Protein AF-I2GYG1-F1 (afdb_monomer)

Radius of gyration: 25.96 Å; Cα contacts (8 Å, |Δi|>4): 166; chains: 1; bounding box: 85×44×70 Å

pLDDT: mean 81.23, std 18.33, range [37.41, 98.19]

InterPro domains:
  IPR024637 CTD kinase subunit gamma Ctk3, C-terminal [PF12350] (197-264)
  IPR042326 CTD kinase subunit gamma [PTHR28291] (1-276)

Structure (mmCIF, N/CA/C/O backbone):
data_AF-I2GYG1-F1
#
_entry.id   AF-I2GYG1-F1
#
loop_
_atom_site.group_PDB
_atom_site.id
_atom_site.type_symbol
_atom_site.label_atom_id
_atom_site.label_alt_id
_atom_site.label_comp_id
_atom_site.label_asym_id
_atom_site.label_entity_id
_atom_site.label_seq_id
_atom_site.pdbx_PDB_ins_code
_atom_site.Cartn_x
_atom_site.Cartn_y
_atom_site.Cartn_z
_atom_site.occupancy
_atom_site.B_iso_or_equiv
_atom_site.auth_seq_id
_atom_site.auth_comp_id
_atom_site.auth_asym_id
_atom_site.auth_atom_id
_atom_site.pdbx_PDB_model_num
ATOM 1 N N . MET A 1 1 ? 13.964 -19.489 -18.480 1.00 74.94 1 MET A N 1
ATOM 2 C CA . MET A 1 1 ? 12.713 -20.063 -17.951 1.00 74.94 1 MET A CA 1
ATOM 3 C C . MET A 1 1 ? 11.690 -20.017 -19.062 1.00 74.94 1 MET A C 1
ATOM 5 O O . MET A 1 1 ? 11.756 -19.090 -19.862 1.00 74.94 1 MET A O 1
ATOM 9 N N . ASP A 1 2 ? 10.823 -21.019 -19.138 1.00 90.25 2 ASP A N 1
ATOM 10 C CA . ASP A 1 2 ? 9.671 -21.009 -20.049 1.00 90.25 2 ASP A CA 1
ATOM 11 C C . ASP A 1 2 ? 8.577 -20.054 -19.517 1.00 90.25 2 ASP A C 1
ATOM 13 O O . ASP A 1 2 ? 8.498 -19.838 -18.304 1.00 90.25 2 ASP A O 1
ATOM 17 N N . SER A 1 3 ? 7.730 -19.488 -20.388 1.00 89.75 3 SER A N 1
ATOM 18 C CA . SER A 1 3 ? 6.673 -18.525 -20.006 1.00 89.75 3 SER A CA 1
ATOM 19 C C . SER A 1 3 ? 5.757 -19.104 -18.919 1.00 89.75 3 SER A C 1
ATOM 21 O O . SER A 1 3 ? 5.461 -18.436 -17.924 1.00 89.75 3 SER A O 1
ATOM 23 N N . LEU A 1 4 ? 5.373 -20.382 -19.031 1.00 92.06 4 LEU A N 1
ATOM 24 C CA . LEU A 1 4 ? 4.518 -21.035 -18.036 1.00 92.06 4 LEU A CA 1
ATOM 25 C C . LEU A 1 4 ? 5.186 -21.118 -16.656 1.00 92.06 4 LEU A C 1
ATOM 27 O O . LEU A 1 4 ? 4.542 -20.868 -15.636 1.00 92.06 4 LEU A O 1
ATOM 31 N N . GLU A 1 5 ? 6.476 -21.448 -16.621 1.00 94.31 5 GLU A N 1
ATOM 32 C CA . GLU A 1 5 ? 7.248 -21.542 -15.382 1.00 94.31 5 GLU A CA 1
ATOM 33 C C . GLU A 1 5 ? 7.337 -20.176 -14.688 1.00 94.31 5 GLU A C 1
ATOM 35 O O . GLU A 1 5 ? 7.060 -20.073 -13.490 1.00 94.31 5 GLU A O 1
ATOM 40 N N . VAL A 1 6 ? 7.634 -19.117 -15.451 1.00 94.81 6 VAL A N 1
ATOM 41 C CA . VAL A 1 6 ? 7.692 -17.737 -14.945 1.00 94.81 6 VAL A CA 1
ATOM 42 C C . VAL A 1 6 ? 6.348 -17.322 -14.349 1.00 94.81 6 VAL A C 1
ATOM 44 O O . VAL A 1 6 ? 6.304 -16.790 -13.239 1.00 94.81 6 VAL A O 1
ATOM 47 N N . ARG A 1 7 ? 5.238 -17.614 -15.037 1.00 94.50 7 ARG A N 1
ATOM 48 C CA . ARG A 1 7 ? 3.886 -17.290 -14.559 1.00 94.50 7 ARG A CA 1
ATOM 49 C C . ARG A 1 7 ? 3.541 -18.007 -13.256 1.00 94.50 7 ARG A C 1
ATOM 51 O O . ARG A 1 7 ? 3.008 -17.381 -12.341 1.00 94.50 7 ARG A O 1
ATOM 58 N N . LEU A 1 8 ? 3.850 -19.300 -13.140 1.00 94.31 8 LEU A N 1
ATOM 59 C CA . LEU A 1 8 ? 3.567 -20.073 -11.925 1.00 94.31 8 LEU A CA 1
ATOM 60 C C . LEU A 1 8 ? 4.383 -19.576 -10.726 1.00 94.31 8 LEU A C 1
ATOM 62 O O . LEU A 1 8 ? 3.829 -19.416 -9.635 1.00 94.31 8 LEU A O 1
ATOM 66 N N . GLN A 1 9 ? 5.668 -19.275 -10.935 1.00 94.56 9 GLN A N 1
ATOM 67 C CA . GLN A 1 9 ? 6.510 -18.673 -9.900 1.00 94.56 9 GLN A CA 1
ATOM 68 C C . GLN A 1 9 ? 5.982 -17.291 -9.498 1.00 94.56 9 GLN A C 1
ATOM 70 O O . GLN A 1 9 ? 5.851 -17.005 -8.308 1.00 94.56 9 GLN A O 1
ATOM 75 N N . PHE A 1 10 ? 5.579 -16.467 -10.469 1.00 95.44 10 PHE A N 1
ATOM 76 C CA . PHE A 1 10 ? 5.031 -15.144 -10.191 1.00 95.44 10 PHE A CA 1
ATOM 77 C C . PHE A 1 10 ? 3.730 -15.201 -9.389 1.00 95.44 10 PHE A C 1
ATOM 79 O O . PHE A 1 10 ? 3.570 -14.468 -8.418 1.00 95.44 10 PHE A O 1
ATOM 86 N N . ILE A 1 11 ? 2.821 -16.121 -9.718 1.00 94.06 11 ILE A N 1
ATOM 87 C CA . ILE A 1 11 ? 1.593 -16.336 -8.940 1.00 94.06 11 ILE A CA 1
ATOM 88 C C . ILE A 1 11 ? 1.923 -16.692 -7.486 1.00 94.06 11 ILE A C 1
ATOM 90 O O . ILE A 1 11 ? 1.259 -16.205 -6.568 1.00 94.06 11 ILE A O 1
ATOM 94 N N . GLN A 1 12 ? 2.940 -17.526 -7.259 1.00 92.81 12 GLN A N 1
ATOM 95 C CA . GLN A 1 12 ? 3.361 -17.885 -5.909 1.00 92.81 12 GLN A CA 1
ATOM 96 C C . GLN A 1 12 ? 3.950 -16.686 -5.158 1.00 92.81 12 GLN A C 1
ATOM 98 O O . GLN A 1 12 ? 3.671 -16.521 -3.971 1.00 92.81 12 GLN A O 1
ATOM 103 N N . ILE A 1 13 ? 4.705 -15.827 -5.844 1.00 93.06 13 ILE A N 1
ATOM 104 C CA . ILE A 1 13 ? 5.206 -14.567 -5.286 1.00 93.06 13 ILE A CA 1
ATOM 105 C C . ILE A 1 13 ? 4.032 -13.669 -4.882 1.00 93.06 13 ILE A C 1
ATOM 107 O O . ILE A 1 13 ? 3.951 -13.267 -3.724 1.00 93.06 13 ILE A O 1
ATOM 111 N N . LEU A 1 14 ? 3.073 -13.437 -5.786 1.00 93.19 14 LEU A N 1
ATOM 112 C CA . LEU A 1 14 ? 1.900 -12.595 -5.524 1.00 93.19 14 LEU A CA 1
ATOM 113 C C . LEU A 1 14 ? 1.085 -13.079 -4.317 1.00 93.19 14 LEU A C 1
ATOM 115 O O . LEU A 1 14 ? 0.658 -12.276 -3.491 1.00 93.19 14 LEU A O 1
ATOM 119 N N . LYS A 1 15 ? 0.903 -14.397 -4.173 1.00 90.19 15 LYS A N 1
ATOM 120 C CA . LYS A 1 15 ? 0.191 -14.999 -3.032 1.00 90.19 15 LYS A CA 1
ATOM 121 C C . LYS A 1 15 ? 0.916 -14.838 -1.697 1.00 90.19 15 LYS A C 1
ATOM 123 O O . LYS A 1 15 ? 0.264 -14.879 -0.659 1.00 90.19 15 LYS A O 1
ATOM 128 N N . ASN A 1 16 ? 2.237 -14.680 -1.713 1.00 89.69 16 ASN A N 1
ATOM 129 C CA . ASN A 1 16 ? 3.047 -14.520 -0.507 1.00 89.69 16 ASN A CA 1
ATOM 130 C C . ASN A 1 16 ? 3.486 -13.070 -0.271 1.00 89.69 16 ASN A C 1
ATOM 132 O O . ASN A 1 16 ? 4.279 -12.839 0.635 1.00 89.69 16 ASN A O 1
ATOM 136 N N . LEU A 1 17 ? 2.951 -12.093 -1.018 1.00 87.75 17 LEU A N 1
ATOM 137 C CA . LEU A 1 17 ? 3.346 -10.689 -0.876 1.00 87.75 17 LEU A CA 1
ATOM 138 C C . LEU A 1 17 ? 3.162 -10.156 0.544 1.00 87.75 17 LEU A C 1
ATOM 140 O O . LEU A 1 17 ? 4.023 -9.423 1.013 1.00 87.75 17 LEU A O 1
ATOM 144 N N . SER A 1 18 ? 2.108 -10.556 1.262 1.00 82.31 18 SER A N 1
ATOM 145 C CA . SER A 1 18 ? 1.923 -10.152 2.666 1.00 82.31 18 SER A CA 1
ATOM 146 C C . SER A 1 18 ? 3.068 -10.599 3.578 1.00 82.31 18 SER A C 1
ATOM 148 O O . SER A 1 18 ? 3.283 -9.991 4.619 1.00 82.31 18 SER A O 1
ATOM 150 N N . LYS A 1 19 ? 3.814 -11.640 3.183 1.00 79.81 19 LYS A N 1
ATOM 151 C CA . LYS A 1 19 ? 4.946 -12.194 3.931 1.00 79.81 19 LYS A CA 1
ATOM 152 C C . LYS A 1 19 ? 6.310 -11.663 3.503 1.00 79.81 19 LYS A C 1
ATOM 154 O O . LYS A 1 19 ? 7.316 -12.017 4.105 1.00 79.81 19 LYS A O 1
ATOM 159 N N . THR A 1 20 ? 6.374 -10.920 2.409 1.00 74.56 20 THR A N 1
ATOM 160 C CA . THR A 1 20 ? 7.646 -10.474 1.823 1.00 74.56 20 THR A CA 1
ATOM 161 C C . THR A 1 20 ? 7.700 -8.964 1.675 1.00 74.56 20 THR A C 1
ATOM 163 O O . THR A 1 20 ? 8.774 -8.386 1.735 1.00 74.56 20 THR A O 1
ATOM 166 N N . LEU A 1 21 ? 6.547 -8.322 1.490 1.00 74.75 21 LEU A N 1
ATOM 167 C CA . LEU A 1 21 ? 6.410 -6.900 1.224 1.00 74.75 21 LEU A CA 1
ATOM 168 C C . LEU A 1 21 ? 5.939 -6.173 2.486 1.00 74.75 21 LEU A C 1
ATOM 170 O O . LEU A 1 21 ? 4.767 -5.822 2.636 1.00 74.75 21 LEU A O 1
ATOM 174 N N . TYR A 1 22 ? 6.859 -5.971 3.422 1.00 64.81 22 TYR A N 1
ATOM 175 C CA . TYR A 1 22 ? 6.532 -5.338 4.702 1.00 64.81 22 TYR A CA 1
ATOM 176 C C . TYR A 1 22 ? 6.770 -3.829 4.725 1.00 64.81 22 TYR A C 1
ATOM 178 O O . TYR A 1 22 ? 6.230 -3.128 5.582 1.00 64.81 22 TYR A O 1
ATOM 186 N N . THR A 1 23 ? 7.538 -3.314 3.770 1.00 57.16 23 THR A N 1
ATOM 187 C CA . THR A 1 23 ? 8.026 -1.937 3.796 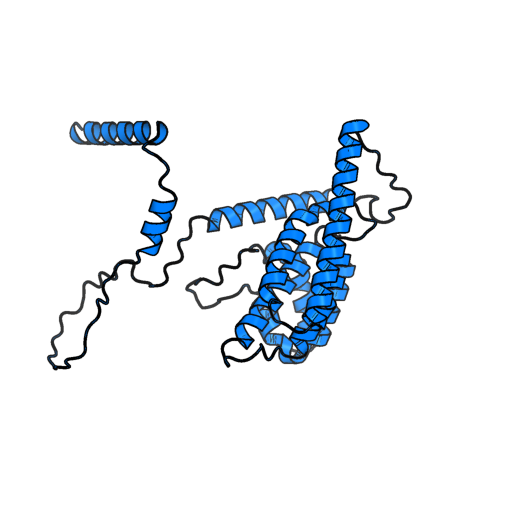1.00 57.16 23 THR A CA 1
ATOM 188 C C . THR A 1 23 ? 7.243 -1.091 2.794 1.00 57.16 23 THR A C 1
ATOM 190 O O . THR A 1 23 ? 7.390 -1.252 1.588 1.00 57.16 23 THR A O 1
ATOM 193 N N . ILE A 1 24 ? 6.390 -0.187 3.290 1.00 51.44 24 ILE A N 1
ATOM 194 C CA . ILE A 1 24 ? 5.845 0.923 2.479 1.00 51.44 24 ILE A CA 1
ATOM 195 C C . ILE A 1 24 ? 6.886 2.054 2.386 1.00 51.44 24 ILE A C 1
ATOM 197 O O . ILE A 1 24 ? 6.808 2.894 1.499 1.00 51.44 24 ILE A O 1
ATOM 201 N N . THR A 1 25 ? 7.897 2.061 3.253 1.00 48.81 25 THR A N 1
ATOM 202 C CA . THR A 1 25 ? 8.846 3.164 3.378 1.00 48.81 25 THR A CA 1
ATOM 203 C C . THR A 1 25 ? 9.723 3.333 2.125 1.00 48.81 25 THR A C 1
ATOM 205 O O . THR A 1 25 ? 10.410 2.388 1.734 1.00 48.81 25 THR A O 1
ATOM 208 N N . PRO A 1 26 ? 9.779 4.539 1.530 1.00 43.62 26 PRO A N 1
ATOM 209 C CA . PRO A 1 26 ? 10.599 4.859 0.359 1.00 43.62 26 PRO A CA 1
ATOM 210 C C . PRO A 1 26 ? 12.088 5.064 0.693 1.00 43.62 26 PRO A C 1
ATOM 212 O O . PRO A 1 26 ? 12.810 5.731 -0.050 1.00 43.62 26 PRO A O 1
ATOM 215 N N . SER A 1 27 ? 12.601 4.498 1.790 1.00 42.66 27 SER A N 1
ATOM 216 C CA . SER A 1 27 ? 14.034 4.543 2.071 1.00 42.66 27 SER A CA 1
ATOM 217 C C . SER A 1 27 ? 14.765 3.521 1.196 1.00 42.66 27 SER A C 1
ATOM 219 O O . SER A 1 27 ? 15.256 2.492 1.647 1.00 42.66 27 SER A O 1
ATOM 221 N N . TYR A 1 28 ? 14.955 3.875 -0.077 1.00 46.00 28 TYR A N 1
ATOM 222 C CA . TYR A 1 28 ? 15.955 3.289 -0.981 1.00 46.00 28 TYR A CA 1
ATOM 223 C C . TYR A 1 28 ? 17.408 3.494 -0.486 1.00 46.00 28 TYR A C 1
ATOM 225 O O . TYR A 1 28 ? 18.371 3.342 -1.246 1.00 46.00 28 TYR A O 1
ATOM 233 N N . GLN A 1 29 ? 17.587 3.854 0.785 1.00 41.91 29 GLN A N 1
ATOM 234 C CA . GLN A 1 29 ? 18.854 4.153 1.417 1.00 41.91 29 GLN A CA 1
ATOM 235 C C . GLN A 1 29 ? 19.460 2.863 1.973 1.00 41.91 29 GLN A C 1
ATOM 237 O O . GLN A 1 29 ? 19.163 2.395 3.067 1.00 41.91 29 GLN A O 1
ATOM 242 N N . THR A 1 30 ? 20.354 2.311 1.149 1.00 39.78 30 THR A N 1
ATOM 243 C CA . THR A 1 30 ? 21.580 1.624 1.578 1.00 39.78 30 THR A CA 1
ATOM 244 C C . THR A 1 30 ? 21.411 0.515 2.616 1.00 39.78 30 THR A C 1
ATOM 246 O O . THR A 1 30 ? 22.054 0.526 3.663 1.00 39.78 30 THR A O 1
ATOM 249 N N . GLN A 1 31 ? 20.689 -0.551 2.261 1.00 39.53 31 GLN A N 1
ATOM 250 C CA . GLN A 1 31 ? 21.078 -1.863 2.779 1.00 39.53 31 GLN A CA 1
ATOM 251 C C . GLN A 1 31 ? 22.368 -2.307 2.080 1.00 39.53 31 GLN A C 1
ATOM 253 O O . GLN A 1 31 ? 22.396 -2.736 0.926 1.00 39.53 31 GLN A O 1
ATOM 258 N N . SER A 1 32 ? 23.478 -2.135 2.793 1.00 37.72 32 SER A N 1
ATOM 259 C CA . SER A 1 32 ? 24.805 -2.617 2.425 1.00 37.72 32 SER A CA 1
ATOM 260 C C . SER A 1 32 ? 24.877 -4.143 2.564 1.00 37.72 32 SER A C 1
ATOM 262 O O . SER A 1 32 ? 25.460 -4.630 3.521 1.00 37.72 32 SER A O 1
ATOM 264 N N . THR A 1 33 ? 24.292 -4.896 1.628 1.00 39.44 33 THR A N 1
ATOM 265 C CA . THR A 1 33 ? 24.673 -6.289 1.288 1.00 39.44 33 THR A CA 1
ATOM 266 C C . THR A 1 33 ? 24.043 -6.705 -0.054 1.00 39.44 33 THR A C 1
ATOM 268 O O . THR A 1 33 ? 23.031 -7.381 -0.079 1.00 39.44 33 THR A O 1
ATOM 271 N N . ASN A 1 34 ? 24.632 -6.306 -1.189 1.00 39.94 34 ASN A N 1
ATOM 272 C CA . ASN A 1 34 ? 24.441 -6.841 -2.562 1.00 39.94 34 ASN A CA 1
ATOM 273 C C . ASN A 1 34 ? 23.025 -7.069 -3.165 1.00 39.94 34 ASN A C 1
ATOM 275 O O . ASN A 1 34 ? 22.948 -7.294 -4.369 1.00 39.94 34 ASN A O 1
ATOM 279 N N . ASN A 1 35 ? 21.917 -6.935 -2.434 1.00 46.56 35 ASN A N 1
ATOM 280 C CA . ASN A 1 35 ? 20.544 -7.057 -2.921 1.00 46.56 35 ASN A CA 1
ATOM 281 C C . ASN A 1 35 ? 19.748 -5.826 -2.467 1.00 46.56 35 ASN A C 1
ATOM 283 O O . ASN A 1 35 ? 19.191 -5.790 -1.378 1.00 46.56 35 ASN A O 1
ATOM 287 N N . LYS A 1 36 ? 19.719 -4.793 -3.318 1.00 58.34 36 LYS A N 1
ATOM 288 C CA . LYS A 1 36 ? 19.050 -3.499 -3.068 1.00 58.34 36 LYS A CA 1
ATOM 289 C C . LYS A 1 36 ? 17.515 -3.601 -2.956 1.00 58.34 36 LYS A C 1
ATOM 291 O O . LYS A 1 36 ? 16.874 -2.635 -2.560 1.00 58.34 36 LYS A O 1
ATOM 296 N N . TYR A 1 37 ? 16.928 -4.736 -3.328 1.00 60.72 37 TYR A N 1
ATOM 297 C CA . TYR A 1 37 ? 15.485 -4.917 -3.445 1.00 60.72 37 TYR A CA 1
ATOM 298 C C . TYR A 1 37 ? 15.048 -6.255 -2.850 1.00 60.72 37 TYR A C 1
ATOM 300 O O . TYR A 1 37 ? 15.810 -7.224 -2.884 1.00 60.72 37 TYR A O 1
ATOM 308 N N . ASP A 1 38 ? 13.799 -6.318 -2.391 1.00 75.56 38 ASP A N 1
ATOM 309 C CA . ASP A 1 38 ? 13.181 -7.571 -1.965 1.00 75.56 38 ASP A CA 1
ATOM 310 C C . ASP A 1 38 ? 13.088 -8.566 -3.138 1.00 75.56 38 ASP A C 1
ATOM 312 O O . ASP A 1 38 ? 12.929 -8.189 -4.306 1.00 75.56 38 ASP A O 1
ATOM 316 N N . GLU A 1 39 ? 13.143 -9.862 -2.829 1.00 81.06 39 GLU A N 1
ATOM 317 C CA . GLU A 1 39 ? 13.096 -10.956 -3.809 1.00 81.06 39 GLU A CA 1
ATOM 318 C C . GLU A 1 39 ? 11.928 -10.854 -4.826 1.00 81.06 39 GLU A C 1
ATOM 320 O O . GLU A 1 39 ? 12.182 -11.027 -6.025 1.00 81.06 39 GLU A O 1
ATOM 325 N N . PRO A 1 40 ? 10.687 -10.474 -4.437 1.00 87.88 40 PRO A N 1
ATOM 326 C CA . PRO A 1 40 ? 9.578 -10.254 -5.374 1.00 87.88 40 PRO A CA 1
ATOM 327 C C . PRO A 1 40 ? 9.840 -9.173 -6.427 1.00 87.88 40 PRO A C 1
ATOM 329 O O . PRO A 1 40 ? 9.392 -9.281 -7.571 1.00 87.88 40 PRO A O 1
ATOM 332 N N . ILE A 1 41 ? 10.541 -8.105 -6.047 1.00 89.06 41 ILE A N 1
ATOM 333 C CA . ILE A 1 41 ? 10.857 -6.983 -6.936 1.00 89.06 41 ILE A CA 1
ATOM 334 C C . ILE A 1 41 ? 11.933 -7.427 -7.924 1.00 89.06 41 ILE A C 1
ATOM 336 O O . ILE A 1 41 ? 11.781 -7.249 -9.133 1.00 89.06 41 ILE A O 1
ATOM 340 N N . ILE A 1 42 ? 12.992 -8.073 -7.422 1.00 88.06 42 ILE A N 1
ATOM 341 C CA . ILE A 1 42 ? 14.079 -8.606 -8.254 1.00 88.06 42 ILE A CA 1
ATOM 342 C C . ILE A 1 42 ? 13.525 -9.577 -9.298 1.00 88.06 42 ILE A C 1
ATOM 344 O O . ILE A 1 42 ? 13.929 -9.522 -10.462 1.00 88.06 42 ILE A O 1
ATOM 348 N N . PHE A 1 43 ? 12.600 -10.454 -8.902 1.00 92.50 43 PHE A N 1
ATOM 349 C CA . PHE A 1 43 ? 11.978 -11.403 -9.818 1.00 92.50 43 PHE A CA 1
ATOM 350 C C . PHE A 1 43 ? 11.268 -10.699 -10.982 1.00 92.50 43 PHE A C 1
ATOM 352 O O . PHE A 1 43 ? 11.489 -11.063 -12.139 1.00 92.50 43 PHE A O 1
ATOM 359 N N . PHE A 1 44 ? 10.456 -9.676 -10.702 1.00 92.56 44 PHE A N 1
ATOM 360 C CA . PHE A 1 44 ? 9.749 -8.934 -11.748 1.00 92.56 44 PHE A CA 1
ATOM 361 C C . PHE A 1 44 ? 10.721 -8.195 -12.667 1.00 92.56 44 PHE A C 1
ATOM 363 O O . PHE A 1 44 ? 10.657 -8.356 -13.884 1.00 92.56 44 PHE A O 1
ATOM 370 N N . LEU A 1 45 ? 11.684 -7.460 -12.103 1.00 90.25 45 LEU A N 1
ATOM 371 C CA . LEU A 1 45 ? 12.649 -6.683 -12.885 1.00 90.25 45 LEU A CA 1
ATOM 372 C C . LEU A 1 45 ? 13.510 -7.555 -13.814 1.00 90.25 45 LEU A C 1
ATOM 374 O O . LEU A 1 45 ? 13.872 -7.105 -14.900 1.00 90.25 45 LEU A O 1
ATOM 378 N N . LYS A 1 46 ? 13.815 -8.798 -13.417 1.00 91.50 46 LYS A N 1
ATOM 379 C CA . LYS A 1 46 ? 14.557 -9.762 -14.250 1.00 91.50 46 LYS A CA 1
ATOM 380 C C . LYS A 1 46 ? 13.746 -10.290 -15.434 1.00 91.50 46 LYS A C 1
ATOM 382 O O . LYS A 1 46 ? 14.326 -10.555 -16.481 1.00 91.50 46 LYS A O 1
ATOM 387 N N . ASN A 1 47 ? 12.437 -10.471 -15.263 1.00 91.81 47 ASN A N 1
ATOM 388 C CA . ASN A 1 47 ? 11.587 -11.172 -16.230 1.00 91.81 47 ASN A CA 1
ATOM 389 C C . ASN A 1 47 ? 10.692 -10.239 -17.064 1.00 91.81 47 ASN A C 1
ATOM 391 O O . ASN A 1 47 ? 10.179 -10.660 -18.100 1.00 91.81 47 ASN A O 1
ATOM 395 N N . GLN A 1 48 ? 10.519 -8.977 -16.658 1.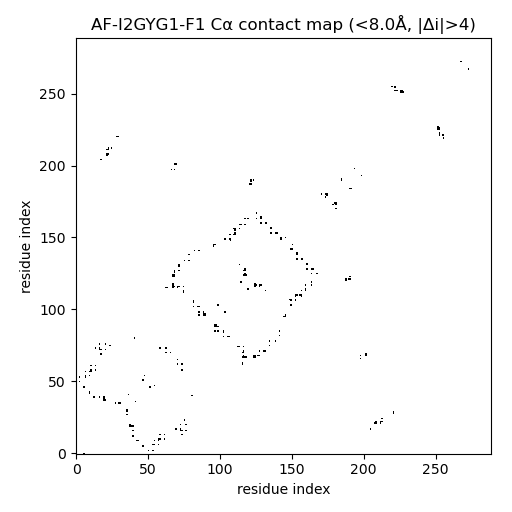00 89.31 48 GLN A N 1
ATOM 396 C CA . GLN A 1 48 ? 9.617 -8.030 -17.324 1.00 89.31 48 GLN A CA 1
ATOM 397 C C . GLN A 1 48 ? 9.947 -7.801 -18.805 1.00 89.31 48 GLN A C 1
ATOM 399 O O . GLN A 1 48 ? 9.040 -7.639 -19.607 1.00 89.31 48 GLN A O 1
ATOM 404 N N . SER A 1 49 ? 11.222 -7.839 -19.202 1.00 88.12 49 SER A N 1
ATOM 405 C CA . SER A 1 49 ? 11.616 -7.561 -20.590 1.00 88.12 49 SER A CA 1
ATOM 406 C C . SER A 1 49 ? 11.090 -8.597 -21.585 1.00 88.12 49 SER A C 1
ATOM 408 O O . SER A 1 49 ? 10.924 -8.279 -22.758 1.00 88.12 49 SER A O 1
ATOM 410 N N . GLN A 1 50 ? 10.842 -9.825 -21.126 1.00 90.62 50 GLN A N 1
ATOM 411 C CA . GLN A 1 50 ? 10.384 -10.935 -21.962 1.00 90.62 50 GLN A CA 1
ATOM 412 C C . GLN A 1 50 ? 8.913 -11.287 -21.721 1.00 90.62 50 GLN A C 1
ATOM 414 O O . GLN A 1 50 ? 8.247 -11.736 -22.647 1.00 90.62 50 GLN A O 1
ATOM 419 N N . TYR A 1 51 ? 8.407 -11.087 -20.500 1.00 93.31 51 TYR A N 1
ATOM 420 C CA . TYR A 1 51 ? 7.110 -11.621 -20.070 1.00 93.31 51 TYR A CA 1
ATOM 421 C C . TYR A 1 51 ? 6.181 -10.569 -19.452 1.00 93.31 51 TYR A C 1
ATOM 423 O O . TYR A 1 51 ? 5.283 -10.931 -18.700 1.00 93.31 51 TYR A O 1
ATOM 431 N N . TYR A 1 52 ? 6.381 -9.271 -19.716 1.00 92.56 52 TYR A N 1
ATOM 432 C CA . TYR A 1 52 ? 5.587 -8.209 -19.081 1.00 92.56 52 TYR A CA 1
ATOM 433 C C . TYR A 1 52 ? 4.070 -8.417 -19.198 1.00 92.56 52 TYR A C 1
ATOM 435 O O . TYR A 1 52 ? 3.387 -8.401 -18.179 1.00 92.56 52 TYR A O 1
ATOM 443 N N . GLU A 1 53 ? 3.552 -8.633 -20.409 1.00 92.38 53 GLU A N 1
ATOM 444 C CA . GLU A 1 53 ? 2.106 -8.764 -20.646 1.00 92.38 53 GLU A CA 1
ATOM 445 C C . GLU A 1 53 ? 1.515 -9.963 -19.887 1.00 92.38 53 GLU A C 1
ATOM 447 O O . GLU A 1 53 ? 0.480 -9.844 -19.231 1.00 92.38 53 GLU A O 1
ATOM 452 N N . ASP A 1 54 ? 2.222 -11.098 -19.896 1.00 93.69 54 ASP A N 1
ATOM 453 C CA . ASP A 1 54 ? 1.842 -12.303 -19.153 1.00 93.69 54 ASP A CA 1
ATOM 454 C C . ASP A 1 54 ? 1.854 -12.068 -17.635 1.00 93.69 54 ASP A C 1
ATOM 456 O O . ASP A 1 54 ? 0.944 -12.504 -16.924 1.00 93.69 54 ASP A O 1
ATOM 460 N N . LEU A 1 55 ? 2.883 -11.383 -17.124 1.00 94.81 55 LEU A N 1
ATOM 461 C CA . LEU A 1 55 ? 3.018 -11.051 -15.705 1.00 94.81 55 LEU A CA 1
ATOM 462 C C . LEU A 1 55 ? 1.912 -10.089 -15.260 1.00 94.81 55 LEU A C 1
ATOM 464 O O . LEU A 1 55 ? 1.284 -10.311 -14.225 1.00 94.81 55 LEU A O 1
ATOM 468 N N . GLU A 1 56 ? 1.635 -9.052 -16.045 1.00 94.06 56 GLU A N 1
ATOM 469 C CA . GLU A 1 56 ? 0.582 -8.078 -15.768 1.00 94.06 56 GLU A CA 1
ATOM 470 C C . GLU A 1 56 ? -0.802 -8.744 -15.778 1.00 94.06 56 GLU A C 1
ATOM 472 O O . GLU A 1 56 ? -1.576 -8.578 -14.832 1.00 94.06 56 GLU A O 1
ATOM 477 N N . GLN A 1 57 ? -1.094 -9.575 -16.783 1.00 94.19 57 GLN A N 1
ATOM 478 C CA . GLN A 1 57 ? -2.343 -10.332 -16.834 1.00 94.19 57 GLN A CA 1
ATOM 479 C C . GLN A 1 57 ? -2.474 -11.269 -15.627 1.00 94.19 57 GLN A C 1
ATOM 481 O O . GLN A 1 57 ? -3.521 -11.304 -14.979 1.00 94.19 57 GLN A O 1
ATOM 486 N N . CYS A 1 58 ? -1.402 -11.981 -15.262 1.00 95.44 58 CYS A N 1
ATOM 487 C CA . CYS A 1 58 ? -1.379 -12.808 -14.058 1.00 95.44 58 CYS A CA 1
ATOM 488 C C . CYS A 1 58 ? -1.654 -11.993 -12.788 1.00 95.44 58 CYS A C 1
ATOM 490 O O . CYS A 1 58 ? -2.392 -12.459 -11.918 1.00 95.44 58 CYS A O 1
ATOM 492 N N . LEU A 1 59 ? -1.106 -10.783 -12.677 1.00 96.19 59 LEU A N 1
ATOM 493 C CA . LEU A 1 59 ? -1.364 -9.895 -11.548 1.00 96.19 59 LEU A CA 1
ATOM 494 C C . LEU A 1 59 ? -2.850 -9.543 -11.449 1.00 96.19 59 LEU A C 1
ATOM 496 O O . LEU A 1 59 ? -3.439 -9.715 -10.379 1.00 96.19 59 LEU A O 1
ATOM 500 N N . PHE A 1 60 ? -3.469 -9.133 -12.561 1.00 96.31 60 PHE A N 1
ATOM 501 C CA . PHE A 1 60 ? -4.899 -8.816 -12.609 1.00 96.31 60 PHE A CA 1
ATOM 502 C C . PHE A 1 60 ? -5.796 -10.040 -12.361 1.00 96.31 60 PHE A C 1
ATOM 504 O O . PHE A 1 60 ? -6.825 -9.932 -11.692 1.00 96.31 60 PHE A O 1
ATOM 511 N N . ASP A 1 61 ? -5.410 -11.223 -12.828 1.00 95.81 61 ASP A N 1
ATOM 512 C CA . ASP A 1 61 ? -6.162 -12.455 -12.575 1.00 95.81 61 ASP A CA 1
ATOM 513 C C . ASP A 1 61 ? -6.125 -12.859 -11.096 1.00 95.81 61 ASP A C 1
ATOM 515 O O . ASP A 1 61 ? -7.115 -13.363 -10.560 1.00 95.81 61 ASP A O 1
ATOM 519 N N . ILE A 1 62 ? -4.989 -12.654 -10.423 1.00 95.25 62 ILE A N 1
ATOM 520 C CA . ILE A 1 62 ? -4.826 -12.990 -9.006 1.00 95.25 62 ILE A CA 1
ATOM 521 C C . ILE A 1 62 ? -5.537 -11.977 -8.112 1.00 95.25 62 ILE A C 1
ATOM 523 O O . ILE A 1 62 ? -6.291 -12.388 -7.231 1.00 95.25 62 ILE A O 1
ATOM 527 N N . ILE A 1 63 ? -5.373 -10.675 -8.354 1.00 95.50 63 ILE A N 1
ATOM 528 C CA . ILE A 1 63 ? -6.033 -9.638 -7.548 1.00 95.50 63 ILE A CA 1
ATOM 529 C C . ILE A 1 63 ? -7.567 -9.732 -7.639 1.00 95.50 63 ILE A C 1
ATOM 531 O O . ILE A 1 63 ? -8.243 -9.558 -6.627 1.00 95.50 63 ILE A O 1
ATOM 535 N N . ASN A 1 64 ? -8.127 -10.123 -8.792 1.00 93.81 64 ASN A N 1
ATOM 536 C CA . ASN A 1 64 ? -9.564 -10.400 -8.935 1.00 93.81 64 ASN A CA 1
ATOM 537 C C . ASN A 1 64 ? -10.059 -11.551 -8.041 1.00 93.81 64 ASN A C 1
ATOM 539 O O . ASN A 1 64 ? -11.210 -11.542 -7.612 1.00 93.81 64 ASN A O 1
ATOM 543 N N . LYS A 1 65 ? -9.200 -12.534 -7.744 1.00 93.19 65 LYS A N 1
ATOM 544 C CA . LYS A 1 65 ? -9.530 -13.710 -6.919 1.00 93.19 65 LYS A CA 1
ATOM 545 C C . LYS A 1 65 ? -9.298 -13.485 -5.422 1.00 93.19 65 LYS A C 1
ATOM 547 O O . LYS A 1 65 ? -9.706 -14.318 -4.619 1.00 93.19 65 LYS A O 1
ATOM 552 N N . MET A 1 66 ? -8.621 -12.403 -5.043 1.00 91.06 66 MET A N 1
ATOM 553 C CA . MET A 1 66 ? -8.312 -12.084 -3.648 1.00 91.06 66 MET A CA 1
ATOM 554 C C . MET A 1 66 ? -9.449 -11.327 -2.963 1.00 91.06 66 MET A C 1
ATOM 556 O O . MET A 1 66 ? -10.199 -10.589 -3.612 1.00 91.06 66 MET A O 1
ATOM 560 N N . ASN A 1 67 ? -9.526 -11.456 -1.636 1.00 91.38 67 ASN A N 1
ATOM 561 C CA . ASN A 1 67 ? -10.382 -10.612 -0.810 1.00 91.38 67 ASN A CA 1
ATOM 562 C C . ASN A 1 67 ? -9.907 -9.144 -0.894 1.00 91.38 67 ASN A C 1
ATOM 564 O O . ASN A 1 67 ? -8.694 -8.915 -0.850 1.00 91.38 67 ASN A O 1
ATOM 568 N N . PRO A 1 68 ? -10.808 -8.148 -0.992 1.00 91.44 68 PRO A N 1
ATOM 569 C CA . PRO A 1 68 ? -10.447 -6.727 -1.047 1.00 91.44 68 PRO A CA 1
ATOM 570 C C . PRO A 1 68 ? -9.472 -6.252 0.040 1.00 91.44 68 PRO A C 1
ATOM 572 O O . PRO A 1 68 ? -8.628 -5.398 -0.235 1.00 91.44 68 PRO A O 1
ATOM 575 N N . LEU A 1 69 ? -9.511 -6.845 1.236 1.00 91.19 69 LEU A N 1
ATOM 576 C CA . LEU A 1 69 ? -8.571 -6.556 2.324 1.00 91.19 69 LEU A CA 1
ATOM 577 C C . LEU A 1 69 ? -7.126 -6.963 2.022 1.00 91.19 69 LEU A C 1
ATOM 579 O O . LEU A 1 69 ? -6.203 -6.297 2.488 1.00 91.19 69 LEU A O 1
ATOM 583 N N . ASP A 1 70 ? -6.925 -8.034 1.254 1.00 91.25 70 ASP A N 1
ATOM 584 C CA . ASP A 1 70 ? -5.599 -8.557 0.907 1.00 91.25 70 ASP A CA 1
ATOM 585 C C . ASP A 1 70 ? -5.047 -7.922 -0.380 1.00 91.25 70 ASP A C 1
ATOM 587 O O . ASP A 1 70 ? -3.829 -7.830 -0.559 1.00 91.25 70 ASP A O 1
ATOM 591 N N . ARG A 1 71 ? -5.932 -7.424 -1.261 1.00 94.06 71 ARG A N 1
ATOM 592 C CA . ARG A 1 71 ? -5.567 -6.779 -2.540 1.00 94.06 71 ARG A CA 1
ATOM 593 C C . ARG A 1 71 ? -4.642 -5.575 -2.360 1.00 94.06 71 ARG A C 1
ATOM 595 O O . ARG A 1 71 ? -3.861 -5.279 -3.262 1.00 94.06 71 ARG A O 1
ATOM 602 N N . ILE A 1 72 ? -4.696 -4.906 -1.205 1.00 94.06 72 ILE A N 1
ATOM 603 C CA . ILE A 1 72 ? -3.854 -3.740 -0.909 1.00 94.06 72 ILE A CA 1
ATOM 604 C C . ILE A 1 72 ? -2.362 -4.053 -1.061 1.00 94.06 72 ILE A C 1
ATOM 606 O O . ILE A 1 72 ? -1.623 -3.232 -1.593 1.00 94.06 72 ILE A O 1
ATOM 610 N N . ASN A 1 73 ? -1.923 -5.267 -0.708 1.00 92.19 73 ASN A N 1
ATOM 611 C CA . ASN A 1 73 ? -0.517 -5.661 -0.820 1.00 92.19 73 ASN A CA 1
ATOM 612 C C . ASN A 1 73 ? -0.041 -5.712 -2.280 1.00 92.19 73 ASN A C 1
ATOM 614 O O . ASN A 1 73 ? 1.100 -5.354 -2.564 1.00 92.19 73 ASN A O 1
ATOM 618 N N . ILE A 1 74 ? -0.917 -6.100 -3.214 1.00 94.38 74 ILE A N 1
ATOM 619 C CA . ILE A 1 74 ? -0.606 -6.078 -4.649 1.00 94.38 74 ILE A CA 1
ATOM 620 C C . ILE A 1 74 ? -0.480 -4.637 -5.144 1.00 94.38 74 ILE A C 1
ATOM 622 O O . ILE A 1 74 ? 0.427 -4.347 -5.916 1.00 94.38 74 ILE A O 1
ATOM 626 N N . VAL A 1 75 ? -1.347 -3.724 -4.698 1.00 94.94 75 VAL A N 1
ATOM 627 C CA . VAL A 1 75 ? -1.288 -2.318 -5.137 1.00 94.94 75 VAL A CA 1
ATOM 628 C C . VAL A 1 75 ? -0.057 -1.608 -4.577 1.00 94.94 75 VAL A C 1
ATOM 630 O O . VAL A 1 75 ? 0.602 -0.881 -5.317 1.00 94.94 75 VAL A O 1
ATOM 633 N N . VAL A 1 76 ? 0.313 -1.880 -3.319 1.00 93.19 76 VAL A N 1
ATOM 634 C CA . VAL A 1 76 ? 1.584 -1.416 -2.734 1.00 93.19 76 VAL A CA 1
ATOM 635 C C . VAL A 1 76 ? 2.763 -1.924 -3.570 1.00 93.19 76 VAL A C 1
ATOM 637 O O . VAL A 1 76 ? 3.606 -1.134 -3.986 1.00 93.19 76 VAL A O 1
ATOM 640 N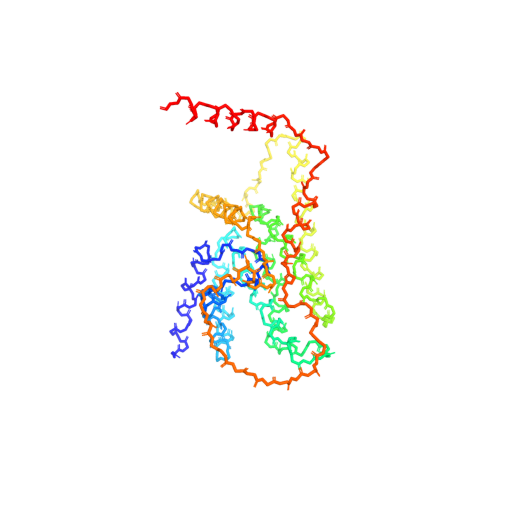 N . TYR A 1 77 ? 2.799 -3.228 -3.872 1.00 94.00 77 TYR A N 1
ATOM 641 C CA . TYR A 1 77 ? 3.845 -3.829 -4.705 1.00 94.00 77 TYR A CA 1
ATOM 642 C C . TYR A 1 77 ? 3.930 -3.168 -6.083 1.00 94.00 77 TYR A C 1
ATOM 644 O O . TYR A 1 77 ? 5.012 -2.814 -6.544 1.00 94.00 77 TYR A O 1
ATOM 652 N N . TYR A 1 78 ? 2.781 -2.964 -6.722 1.00 94.75 78 TYR A N 1
ATOM 653 C CA . TYR A 1 78 ? 2.693 -2.381 -8.052 1.00 94.75 78 TYR A CA 1
ATOM 654 C C . TYR A 1 78 ? 3.193 -0.931 -8.085 1.00 94.75 78 TYR A C 1
ATOM 656 O O . TYR A 1 78 ? 3.921 -0.561 -9.003 1.00 94.75 78 TYR A O 1
ATOM 664 N N . LEU A 1 79 ? 2.873 -0.125 -7.064 1.00 93.94 79 LEU A N 1
ATOM 665 C CA . LEU A 1 79 ? 3.400 1.236 -6.939 1.00 93.94 79 LEU A CA 1
ATOM 666 C C . LEU A 1 79 ? 4.921 1.247 -6.752 1.00 93.94 79 LEU A C 1
ATOM 668 O O . LEU A 1 79 ? 5.603 2.012 -7.428 1.00 93.94 79 LEU A O 1
ATOM 672 N N . ILE A 1 80 ? 5.460 0.360 -5.909 1.00 90.94 80 ILE A N 1
ATOM 673 C CA . ILE A 1 80 ? 6.913 0.227 -5.712 1.00 90.94 80 ILE A CA 1
ATOM 674 C C . ILE A 1 80 ? 7.613 -0.138 -7.030 1.00 90.94 80 ILE A C 1
ATOM 676 O O . ILE A 1 80 ? 8.661 0.420 -7.353 1.00 90.94 80 ILE A O 1
ATOM 680 N N . LEU A 1 81 ? 7.034 -1.040 -7.830 1.00 91.12 81 LEU A N 1
ATOM 681 C CA . LEU A 1 81 ? 7.577 -1.350 -9.155 1.00 91.12 81 LEU A CA 1
ATOM 682 C C . LEU A 1 81 ? 7.612 -0.106 -10.052 1.00 91.12 81 LEU A C 1
ATOM 684 O O . LEU A 1 81 ? 8.642 0.159 -10.671 1.00 91.12 81 LEU A O 1
ATOM 688 N N . MET A 1 82 ? 6.527 0.673 -10.099 1.00 90.25 82 MET A N 1
ATOM 689 C CA . MET A 1 82 ? 6.480 1.906 -10.893 1.00 90.25 82 MET A CA 1
ATOM 690 C C . MET A 1 82 ? 7.525 2.923 -10.426 1.00 90.25 82 MET A C 1
ATOM 692 O O . MET A 1 82 ? 8.255 3.457 -11.257 1.00 90.25 82 MET A O 1
ATOM 696 N N . GLU A 1 83 ? 7.660 3.139 -9.117 1.00 89.44 83 GLU A N 1
ATOM 697 C CA . GLU A 1 83 ? 8.685 4.015 -8.538 1.00 89.44 83 GLU A CA 1
ATOM 698 C C . GLU A 1 83 ? 10.095 3.630 -8.985 1.00 89.44 83 GLU A C 1
ATOM 700 O O . GLU A 1 83 ? 10.864 4.484 -9.431 1.00 89.44 83 GLU A O 1
ATOM 705 N N . ILE A 1 84 ? 10.435 2.340 -8.912 1.00 87.44 84 ILE A N 1
ATOM 706 C CA . ILE A 1 84 ? 11.760 1.848 -9.300 1.00 87.44 84 ILE A CA 1
ATOM 707 C C . ILE A 1 84 ? 11.998 2.055 -10.796 1.00 87.44 84 ILE A C 1
ATOM 709 O O . ILE A 1 84 ? 13.077 2.492 -11.199 1.00 87.44 84 ILE A O 1
ATOM 713 N N . LEU A 1 85 ? 11.002 1.753 -11.628 1.00 86.50 85 LEU A N 1
ATOM 714 C CA . LEU A 1 85 ? 11.120 1.876 -13.079 1.00 86.50 85 LEU A CA 1
ATOM 715 C C . LEU A 1 85 ? 11.247 3.341 -13.520 1.00 86.50 85 LEU A C 1
ATOM 717 O O . LEU A 1 85 ? 12.079 3.648 -14.377 1.00 86.50 85 LEU A O 1
ATOM 721 N N . VAL A 1 86 ? 10.498 4.253 -12.895 1.00 86.31 86 VAL A N 1
ATOM 722 C CA . VAL A 1 86 ? 10.633 5.701 -13.113 1.00 86.31 86 VAL A CA 1
ATOM 723 C C . VAL A 1 86 ? 12.004 6.195 -12.644 1.00 86.31 86 VAL A C 1
ATOM 725 O O . VAL A 1 86 ? 12.717 6.847 -13.408 1.00 86.31 86 VAL A O 1
ATOM 728 N N . SER A 1 87 ? 12.437 5.817 -11.439 1.00 83.81 87 SER A N 1
ATOM 729 C CA . SER A 1 87 ? 13.743 6.215 -10.885 1.00 83.81 87 SER A CA 1
ATOM 730 C C . SER A 1 87 ? 14.919 5.765 -11.763 1.00 83.81 87 SER A C 1
ATOM 732 O O . SER A 1 87 ? 15.869 6.520 -11.980 1.00 83.81 87 SER A O 1
ATOM 734 N N . ASN A 1 88 ? 14.843 4.551 -12.317 1.00 80.12 88 ASN A N 1
ATOM 735 C CA . ASN A 1 88 ? 15.855 4.015 -13.231 1.00 80.12 88 ASN A CA 1
ATOM 736 C C . ASN A 1 88 ? 15.844 4.704 -14.608 1.00 80.12 88 ASN A C 1
ATOM 738 O O . ASN A 1 88 ? 16.852 4.686 -15.309 1.00 80.12 88 ASN A O 1
ATOM 742 N N . SER A 1 89 ? 14.722 5.308 -15.006 1.00 73.12 89 SER A N 1
ATOM 743 C CA . SER A 1 89 ? 14.605 6.034 -16.278 1.00 73.12 89 SER A CA 1
ATOM 744 C C . SER A 1 89 ? 15.188 7.451 -16.181 1.00 73.12 89 SER A C 1
ATOM 746 O O . SER A 1 89 ? 15.773 7.953 -17.140 1.00 73.12 89 SER A O 1
ATOM 748 N N . ASN A 1 90 ? 15.096 8.077 -15.004 1.00 62.19 90 ASN A N 1
ATOM 749 C CA . ASN A 1 90 ? 15.535 9.458 -14.762 1.00 62.19 90 ASN A CA 1
ATOM 750 C C . ASN A 1 90 ? 17.055 9.625 -14.631 1.00 62.19 90 ASN A C 1
ATOM 752 O O . ASN A 1 90 ? 17.559 10.744 -14.687 1.00 62.19 90 ASN A O 1
ATOM 756 N N . SER A 1 91 ? 17.806 8.536 -14.466 1.00 59.12 91 SER A N 1
ATOM 757 C CA . SER A 1 91 ? 19.249 8.596 -14.203 1.00 59.12 91 SER A CA 1
ATOM 758 C C . SER A 1 91 ? 20.091 8.971 -15.432 1.00 59.12 91 SER A C 1
ATOM 760 O O . SER A 1 91 ? 21.274 9.253 -15.272 1.00 59.12 91 SER A O 1
ATOM 762 N N . ASN A 1 92 ? 19.510 8.998 -16.643 1.00 47.56 92 ASN A N 1
ATOM 763 C CA . ASN A 1 92 ? 20.287 9.099 -17.884 1.00 47.56 92 ASN A CA 1
ATOM 764 C C . ASN A 1 92 ? 20.123 10.383 -18.724 1.00 47.56 92 ASN A C 1
ATOM 766 O O . ASN A 1 92 ? 20.964 10.585 -19.591 1.00 47.56 92 ASN A O 1
ATOM 770 N N . THR A 1 93 ? 19.163 11.290 -18.491 1.00 41.72 93 THR A N 1
ATOM 771 C CA . THR A 1 93 ? 19.068 12.563 -19.259 1.00 41.72 93 THR A CA 1
ATOM 772 C C . THR A 1 93 ? 18.150 13.602 -18.595 1.00 41.72 93 THR A C 1
ATOM 774 O O . THR A 1 93 ? 17.045 13.267 -18.190 1.00 41.72 93 THR A O 1
ATOM 777 N N . TYR A 1 94 ? 18.565 14.877 -18.568 1.00 41.00 94 TYR A N 1
ATOM 778 C CA . TYR A 1 94 ? 17.875 16.048 -17.976 1.00 41.00 94 TYR A CA 1
ATOM 779 C C . TYR A 1 94 ? 16.597 16.532 -18.701 1.00 41.00 94 TYR A C 1
ATOM 781 O O . TYR A 1 94 ? 16.204 17.691 -18.585 1.00 41.00 94 TYR A O 1
ATOM 789 N N . THR A 1 95 ? 15.927 15.676 -19.462 1.00 44.38 95 THR A N 1
ATOM 790 C CA . THR A 1 95 ? 14.690 16.017 -20.177 1.00 44.38 95 THR A CA 1
ATOM 791 C C . THR A 1 95 ? 13.596 15.044 -19.784 1.00 44.38 95 THR A C 1
ATOM 793 O O . THR A 1 95 ? 13.900 13.870 -19.599 1.00 44.38 95 THR A O 1
ATOM 796 N N . LEU A 1 96 ? 12.372 15.578 -19.652 1.00 47.78 96 LEU A N 1
ATOM 797 C CA . LEU A 1 96 ? 11.084 14.920 -19.380 1.00 47.78 96 LEU A CA 1
ATOM 798 C C . LEU A 1 96 ? 11.149 13.383 -19.480 1.00 47.78 96 LEU A C 1
ATOM 800 O O . LEU A 1 96 ? 11.566 12.882 -20.527 1.00 47.78 96 LEU A O 1
ATOM 804 N N . PRO A 1 97 ? 10.765 12.639 -18.428 1.00 54.09 97 PRO A N 1
ATOM 805 C CA . PRO A 1 97 ? 11.127 11.237 -18.291 1.00 54.09 97 PRO A CA 1
ATOM 806 C C . PRO A 1 97 ? 10.696 10.461 -19.530 1.00 54.09 97 PRO A C 1
ATOM 808 O O . PRO A 1 97 ? 9.517 10.423 -19.884 1.00 54.09 97 PRO A O 1
ATOM 811 N N . ASN A 1 98 ? 11.676 9.867 -20.212 1.00 59.81 98 ASN A N 1
ATOM 812 C CA . ASN A 1 98 ? 11.455 8.988 -21.352 1.00 59.81 98 ASN A CA 1
ATOM 813 C C . ASN A 1 98 ? 10.947 7.645 -20.805 1.00 59.81 98 ASN A C 1
ATOM 815 O O . ASN A 1 98 ? 11.646 6.633 -20.803 1.00 59.81 98 ASN A O 1
ATOM 819 N N . ILE A 1 99 ? 9.758 7.698 -20.203 1.00 69.25 99 ILE A N 1
ATOM 820 C CA . ILE A 1 99 ? 9.069 6.567 -19.607 1.00 69.25 99 ILE A CA 1
ATOM 821 C C . ILE A 1 99 ? 8.797 5.583 -20.734 1.00 69.25 99 ILE A C 1
ATOM 823 O O . ILE A 1 99 ? 8.226 5.942 -21.764 1.00 69.25 99 ILE A O 1
ATOM 827 N N . THR A 1 100 ? 9.214 4.334 -20.551 1.00 81.06 100 THR A N 1
ATOM 828 C CA . THR A 1 100 ? 8.930 3.292 -21.535 1.00 81.06 100 THR A CA 1
ATOM 829 C C . THR A 1 100 ? 7.417 3.149 -21.703 1.00 81.06 100 THR A C 1
ATOM 831 O O . THR A 1 100 ? 6.660 3.298 -20.742 1.00 81.06 100 THR A O 1
ATOM 834 N N . ASN A 1 101 ? 6.954 2.810 -22.910 1.00 84.94 101 ASN A N 1
ATOM 835 C CA . ASN A 1 101 ? 5.525 2.561 -23.153 1.00 84.94 101 ASN A CA 1
ATOM 836 C C . ASN A 1 101 ? 4.941 1.571 -22.131 1.00 84.94 101 ASN A C 1
ATOM 838 O O . ASN A 1 101 ? 3.825 1.756 -21.668 1.00 84.94 101 ASN A O 1
ATOM 842 N N . GLN A 1 102 ? 5.737 0.586 -21.708 1.00 85.38 102 GLN A N 1
ATOM 843 C CA . GLN A 1 102 ? 5.394 -0.355 -20.645 1.00 85.38 102 GLN A CA 1
ATOM 844 C C . GLN A 1 102 ? 5.024 0.346 -19.327 1.00 85.38 102 GLN A C 1
ATOM 846 O O . GLN A 1 102 ? 3.971 0.080 -18.762 1.00 85.38 102 GLN A O 1
ATOM 851 N N . VAL A 1 103 ? 5.859 1.261 -18.832 1.00 87.00 103 VAL A N 1
ATOM 852 C CA . VAL A 1 103 ? 5.588 1.978 -17.576 1.00 87.00 103 VAL A CA 1
ATOM 853 C C . VAL A 1 103 ? 4.408 2.941 -17.741 1.00 87.00 103 VAL A C 1
ATOM 855 O O . VAL A 1 103 ? 3.606 3.082 -16.820 1.00 87.00 103 VAL A O 1
ATOM 858 N N . LYS A 1 104 ? 4.237 3.552 -18.924 1.00 90.38 104 LYS A N 1
ATOM 859 C CA . LYS A 1 104 ? 3.039 4.350 -19.232 1.00 90.38 104 LYS A CA 1
ATOM 860 C C . LYS A 1 104 ? 1.769 3.500 -19.120 1.00 90.38 104 LYS A C 1
ATOM 862 O O . LYS A 1 104 ? 0.838 3.897 -18.426 1.00 90.38 104 LYS A O 1
ATOM 867 N N . GLU A 1 105 ? 1.752 2.316 -19.728 1.00 91.31 105 GLU A N 1
ATOM 868 C CA . GLU A 1 105 ? 0.638 1.364 -19.620 1.00 91.31 105 GLU A CA 1
ATOM 869 C C . GLU A 1 105 ? 0.379 0.938 -18.169 1.00 91.31 105 GLU A C 1
ATOM 871 O O . GLU A 1 105 ? -0.781 0.847 -17.754 1.00 91.31 105 GLU A O 1
ATOM 876 N N . MET A 1 106 ? 1.439 0.748 -17.368 1.00 93.38 106 MET A N 1
ATOM 877 C CA . MET A 1 106 ? 1.284 0.447 -15.943 1.00 93.38 106 MET A CA 1
ATOM 878 C C . MET A 1 106 ? 0.514 1.547 -15.213 1.00 93.38 106 MET A C 1
ATOM 880 O O . MET A 1 106 ? -0.416 1.235 -14.463 1.00 93.38 106 MET A O 1
ATOM 884 N N . PHE A 1 107 ? 0.874 2.814 -15.453 1.00 93.50 107 PHE A N 1
ATOM 885 C CA . PHE A 1 107 ? 0.192 3.963 -14.861 1.00 93.50 107 PHE A CA 1
ATOM 886 C C . PHE A 1 107 ? -1.273 4.018 -15.274 1.00 93.50 107 PHE A C 1
ATOM 888 O O . PHE A 1 107 ? -2.137 4.117 -14.410 1.00 93.50 107 PHE A O 1
ATOM 895 N N . LEU A 1 108 ? -1.577 3.896 -16.568 1.00 94.06 108 LEU A N 1
ATOM 896 C CA . LEU A 1 108 ? -2.948 4.027 -17.077 1.00 94.06 108 LEU A CA 1
ATOM 897 C C . LEU A 1 108 ? -3.918 2.987 -16.490 1.00 94.06 108 LEU A C 1
ATOM 899 O O . LEU A 1 108 ? -5.121 3.230 -16.428 1.00 94.06 108 LEU A O 1
ATOM 903 N N . LYS A 1 109 ? -3.413 1.848 -16.005 1.00 95.12 109 LYS A N 1
ATOM 904 C CA . LYS A 1 109 ? -4.217 0.803 -15.351 1.00 95.12 109 LYS A CA 1
ATOM 905 C C . LYS A 1 109 ? -4.296 0.947 -13.829 1.00 95.12 109 LYS A C 1
ATOM 907 O O . LYS A 1 109 ? -4.992 0.163 -13.179 1.00 95.12 109 LYS A O 1
ATOM 912 N N . PHE A 1 110 ? -3.621 1.925 -13.232 1.00 95.88 110 PHE A N 1
ATOM 913 C CA . PHE A 1 110 ? -3.547 2.052 -11.778 1.00 95.88 110 PHE A CA 1
ATOM 914 C C . PHE A 1 110 ? -4.877 2.495 -11.145 1.00 95.88 110 PHE A C 1
ATOM 916 O O . PHE A 1 110 ? -5.244 1.992 -10.081 1.00 95.88 110 PHE A O 1
ATOM 923 N N . SER A 1 111 ? -5.682 3.314 -11.833 1.00 96.31 111 SER A N 1
ATOM 924 C CA . SER A 1 111 ? -7.035 3.656 -11.361 1.00 96.31 111 SER A CA 1
ATOM 925 C C . SER A 1 111 ? -7.948 2.431 -11.266 1.00 96.31 111 SER A C 1
ATOM 927 O O . SER A 1 111 ? -8.727 2.292 -10.317 1.00 96.31 111 SER A O 1
ATOM 929 N N . LYS A 1 112 ? -7.792 1.466 -12.182 1.00 96.75 112 LYS A N 1
ATOM 930 C CA . LYS A 1 112 ? -8.476 0.169 -12.103 1.00 96.75 112 LYS A CA 1
ATOM 931 C C . LYS A 1 112 ? -8.078 -0.584 -10.835 1.00 96.75 112 LYS A C 1
ATOM 933 O O . LYS A 1 112 ? -8.960 -1.100 -10.155 1.00 96.75 112 LYS A O 1
ATOM 938 N N . LEU A 1 113 ? -6.792 -0.610 -10.476 1.00 96.50 113 LEU A N 1
ATOM 939 C CA . LEU A 1 113 ? -6.329 -1.222 -9.224 1.00 96.50 113 LEU A CA 1
ATOM 940 C C . LEU A 1 113 ? -6.945 -0.538 -7.993 1.00 96.50 113 LEU A C 1
ATOM 942 O O . LEU A 1 113 ? -7.393 -1.234 -7.081 1.00 96.50 113 LEU A O 1
ATOM 946 N N . TYR A 1 114 ? -7.075 0.793 -8.001 1.00 95.81 114 TYR A N 1
ATOM 947 C CA . TYR A 1 114 ? -7.778 1.544 -6.951 1.00 95.81 114 TYR A CA 1
ATOM 948 C C . TYR A 1 114 ? -9.235 1.104 -6.784 1.00 95.81 114 TYR A C 1
ATOM 950 O O . TYR A 1 114 ? -9.683 0.846 -5.666 1.00 95.81 114 TYR A O 1
ATOM 958 N N . ARG A 1 115 ? -9.969 0.925 -7.889 1.00 96.62 115 ARG A N 1
ATOM 959 C CA . ARG A 1 115 ? -11.348 0.400 -7.849 1.00 96.62 115 ARG A CA 1
ATOM 960 C C . ARG A 1 115 ? -11.422 -1.022 -7.289 1.00 96.62 115 ARG A C 1
ATOM 962 O O . ARG A 1 115 ? -12.447 -1.397 -6.726 1.00 96.62 115 ARG A O 1
ATOM 969 N N . MET A 1 116 ? -10.357 -1.811 -7.429 1.00 96.38 116 MET A N 1
ATOM 970 C CA . MET A 1 116 ? -10.306 -3.182 -6.918 1.00 96.38 116 MET A CA 1
ATOM 971 C C . MET A 1 116 ? -10.019 -3.257 -5.417 1.00 96.38 116 MET A C 1
ATOM 973 O O . MET A 1 116 ? -10.543 -4.168 -4.773 1.00 96.38 116 MET A O 1
ATOM 977 N N . ILE A 1 117 ? -9.214 -2.342 -4.862 1.00 96.19 117 ILE A N 1
ATOM 978 C CA . ILE A 1 117 ? -8.946 -2.266 -3.410 1.00 96.19 117 ILE A CA 1
ATOM 979 C C . ILE A 1 117 ? -10.000 -1.479 -2.635 1.00 96.19 117 ILE A C 1
ATOM 981 O O . ILE A 1 117 ? -10.114 -1.671 -1.427 1.00 96.19 117 ILE A O 1
ATOM 985 N N . LEU A 1 118 ? -10.758 -0.618 -3.320 1.00 96.62 118 LEU A N 1
ATOM 986 C CA . LEU A 1 118 ? -11.870 0.153 -2.768 1.00 96.62 118 LEU A CA 1
ATOM 987 C C . LEU A 1 118 ? -13.146 -0.014 -3.624 1.00 96.62 118 LEU A C 1
ATOM 989 O O . LEU A 1 118 ? -13.632 0.964 -4.222 1.00 96.62 118 LEU A O 1
ATOM 993 N N . PRO A 1 119 ? -13.715 -1.234 -3.724 1.00 95.25 119 PRO A N 1
ATOM 994 C CA . PRO A 1 119 ? -14.982 -1.436 -4.420 1.00 95.25 119 PRO A CA 1
ATOM 995 C C . PRO A 1 119 ? -16.082 -0.542 -3.835 1.00 95.25 119 PRO A C 1
ATOM 997 O O . PRO A 1 119 ? -16.076 -0.221 -2.649 1.00 95.25 119 PRO A O 1
ATOM 1000 N N . LYS A 1 120 ? -17.021 -0.093 -4.675 1.00 91.06 120 LYS A N 1
ATOM 1001 C CA . LYS A 1 120 ? -18.081 0.841 -4.252 1.00 91.06 120 LYS A CA 1
ATOM 1002 C C . LYS A 1 120 ? -19.044 0.221 -3.242 1.00 91.06 120 LYS A C 1
ATOM 1004 O O . LYS A 1 120 ? -19.471 0.900 -2.316 1.00 91.06 120 LYS A O 1
ATOM 1009 N N . ASP A 1 121 ? -19.320 -1.064 -3.418 1.00 88.44 121 ASP A N 1
ATOM 1010 C CA . ASP A 1 121 ? -20.347 -1.794 -2.674 1.00 88.44 121 ASP A CA 1
ATOM 1011 C C . ASP A 1 121 ? -19.755 -2.645 -1.534 1.00 88.44 121 ASP A C 1
ATOM 1013 O O . ASP A 1 121 ? -20.441 -3.491 -0.959 1.00 88.44 121 ASP A O 1
ATOM 1017 N N . ASP A 1 122 ? -18.473 -2.432 -1.208 1.00 90.00 122 ASP A N 1
ATOM 1018 C CA . ASP A 1 122 ? -17.766 -3.144 -0.145 1.00 90.00 122 ASP A CA 1
ATOM 1019 C C . ASP A 1 122 ? -17.281 -2.185 0.946 1.00 90.00 122 ASP A C 1
ATOM 1021 O O . ASP A 1 122 ? -16.232 -1.545 0.848 1.00 90.00 122 ASP A O 1
ATOM 1025 N N . ILE A 1 123 ? -18.043 -2.139 2.031 1.00 89.88 123 ILE A N 1
ATOM 1026 C CA . ILE A 1 123 ? -17.744 -1.331 3.212 1.00 89.88 123 ILE A CA 1
ATOM 1027 C C . ILE A 1 123 ? -16.504 -1.847 3.957 1.00 89.88 123 ILE A C 1
ATOM 1029 O O . ILE A 1 123 ? -15.764 -1.059 4.545 1.00 89.88 123 ILE A O 1
ATOM 1033 N N . VAL A 1 124 ? -16.230 -3.154 3.921 1.00 90.75 124 VAL A N 1
ATOM 1034 C CA . VAL A 1 124 ? -15.084 -3.750 4.626 1.00 90.75 124 VAL A CA 1
ATOM 1035 C C . VAL A 1 124 ? -13.769 -3.264 4.007 1.00 90.75 124 VAL A C 1
ATOM 1037 O O . VAL A 1 124 ? -12.789 -2.997 4.715 1.00 90.75 124 VAL A O 1
ATOM 1040 N N . SER A 1 125 ? -13.776 -3.035 2.692 1.00 93.38 125 SER A N 1
ATOM 1041 C CA . SER A 1 125 ? -12.650 -2.449 1.963 1.00 93.38 125 SER A CA 1
ATOM 1042 C C . SER A 1 125 ? -12.277 -1.037 2.421 1.00 93.38 125 SER A C 1
ATOM 1044 O O . SER A 1 125 ? -11.134 -0.628 2.232 1.00 93.38 125 SER A O 1
ATOM 1046 N N . LEU A 1 126 ? -13.175 -0.301 3.092 1.00 95.19 126 LEU A N 1
ATOM 1047 C CA . LEU A 1 126 ? -12.875 1.040 3.610 1.00 95.19 126 LEU A CA 1
ATOM 1048 C C . LEU A 1 126 ? -11.758 1.023 4.663 1.00 95.19 126 LEU A C 1
ATOM 1050 O O . LEU A 1 126 ? -11.101 2.039 4.878 1.00 95.19 126 LEU A O 1
ATOM 1054 N N . SER A 1 127 ? -11.468 -0.133 5.266 1.00 94.31 127 SER A N 1
ATOM 1055 C CA . SER A 1 127 ? -10.287 -0.312 6.121 1.00 94.31 127 SER A CA 1
ATOM 1056 C C . SER A 1 127 ? -8.953 -0.146 5.366 1.00 94.31 127 SER A C 1
ATOM 1058 O O . SER A 1 127 ? -7.912 0.070 5.985 1.00 94.31 127 SER A O 1
ATOM 1060 N N . ASN A 1 128 ? -8.960 -0.194 4.028 1.00 96.06 128 ASN A N 1
ATOM 1061 C CA . ASN A 1 128 ? -7.808 0.127 3.182 1.00 96.06 128 ASN A CA 1
ATOM 1062 C C . ASN A 1 128 ? -7.583 1.636 3.015 1.00 96.06 128 ASN A C 1
ATOM 1064 O O . ASN A 1 128 ? -6.514 2.018 2.546 1.00 96.06 128 ASN A O 1
ATOM 1068 N N . LEU A 1 129 ? -8.543 2.499 3.378 1.00 96.25 129 LEU A N 1
ATOM 1069 C CA . LEU A 1 129 ? -8.480 3.941 3.098 1.00 96.25 129 LEU A CA 1
ATOM 1070 C C . LEU A 1 129 ? -7.213 4.645 3.595 1.00 96.25 129 LEU A C 1
ATOM 1072 O O . LEU A 1 129 ? -6.670 5.436 2.825 1.00 96.25 129 LEU A O 1
ATOM 1076 N N . PRO A 1 130 ? -6.713 4.397 4.824 1.00 94.81 130 PRO A N 1
ATOM 1077 C CA . PRO A 1 130 ? -5.497 5.059 5.290 1.00 94.81 130 PRO A CA 1
ATOM 1078 C C . PRO A 1 130 ? -4.291 4.748 4.395 1.00 94.81 130 PRO A C 1
ATOM 1080 O O . PRO A 1 130 ? -3.573 5.658 3.995 1.00 94.81 130 PRO A O 1
ATOM 1083 N N . ILE A 1 131 ? -4.129 3.476 4.016 1.00 93.56 131 ILE A N 1
ATOM 1084 C CA . ILE A 1 131 ? -3.035 3.024 3.147 1.00 93.56 131 ILE A CA 1
ATOM 1085 C C . ILE A 1 131 ? -3.255 3.528 1.717 1.00 93.56 131 ILE A C 1
ATOM 1087 O O . ILE A 1 131 ? -2.324 4.002 1.082 1.00 93.56 131 ILE A O 1
ATOM 1091 N N . ALA A 1 132 ? -4.487 3.478 1.204 1.00 96.25 132 ALA A N 1
ATOM 1092 C CA . ALA A 1 132 ? -4.807 3.992 -0.126 1.00 96.25 132 ALA A CA 1
ATOM 1093 C C . ALA A 1 132 ? -4.514 5.495 -0.245 1.00 96.25 132 ALA A C 1
ATOM 1095 O O . ALA A 1 132 ? -4.022 5.937 -1.274 1.00 96.25 132 ALA A O 1
ATOM 1096 N N . LYS A 1 133 ? -4.754 6.280 0.811 1.00 96.31 133 LYS A N 1
ATOM 1097 C CA . LYS A 1 133 ? -4.374 7.695 0.835 1.00 96.31 133 LYS A CA 1
ATOM 1098 C C . LYS A 1 133 ? -2.854 7.876 0.744 1.00 96.31 133 LYS A C 1
ATOM 1100 O O . LYS A 1 133 ? -2.396 8.648 -0.085 1.00 96.31 133 LYS A O 1
ATOM 1105 N N . GLU A 1 134 ? -2.082 7.129 1.530 1.00 94.44 134 GLU A N 1
ATOM 1106 C CA . GLU A 1 134 ? -0.612 7.173 1.465 1.00 94.44 134 GLU A CA 1
ATOM 1107 C C . GLU A 1 134 ? -0.084 6.776 0.074 1.00 94.44 134 GLU A C 1
ATOM 1109 O O . GLU A 1 134 ? 0.817 7.414 -0.469 1.00 94.44 134 GLU A O 1
ATOM 1114 N N . LEU A 1 135 ? -0.679 5.748 -0.542 1.00 95.12 135 LEU A N 1
ATOM 1115 C CA . LEU A 1 135 ? -0.350 5.342 -1.909 1.00 95.12 135 LEU A CA 1
ATOM 1116 C C . LEU A 1 135 ? -0.686 6.430 -2.932 1.00 95.12 135 LEU A C 1
ATOM 1118 O O . LEU A 1 135 ? 0.011 6.542 -3.936 1.00 95.12 135 LEU A O 1
ATOM 1122 N N . TYR A 1 136 ? -1.750 7.202 -2.710 1.00 96.88 136 TYR A N 1
ATOM 1123 C CA . TYR A 1 136 ? -2.130 8.307 -3.584 1.00 96.88 136 TYR A CA 1
ATOM 1124 C C . TYR A 1 136 ? -1.118 9.448 -3.484 1.00 96.88 136 TYR A C 1
ATOM 1126 O O . TYR A 1 136 ? -0.652 9.928 -4.515 1.00 96.88 136 TYR A O 1
ATOM 1134 N N . ASP A 1 137 ? -0.729 9.821 -2.263 1.00 95.31 137 ASP A N 1
ATOM 1135 C CA . ASP A 1 137 ? 0.253 10.882 -2.026 1.00 95.31 137 ASP A CA 1
ATOM 1136 C C . ASP A 1 137 ? 1.593 10.538 -2.712 1.00 95.31 137 ASP A C 1
ATOM 1138 O O . ASP A 1 137 ? 2.161 11.354 -3.439 1.00 95.31 137 ASP A O 1
ATOM 1142 N N . ARG A 1 138 ? 2.037 9.278 -2.599 1.00 93.25 138 ARG A N 1
ATOM 1143 C CA . ARG A 1 138 ? 3.221 8.764 -3.312 1.00 93.25 138 ARG A CA 1
ATOM 1144 C C . ARG A 1 138 ? 3.048 8.731 -4.826 1.00 93.25 138 ARG A C 1
ATOM 1146 O O . ARG A 1 138 ? 3.953 9.109 -5.565 1.00 93.25 138 ARG A O 1
ATOM 1153 N N . LEU A 1 139 ? 1.892 8.281 -5.316 1.00 94.62 139 LEU A N 1
ATOM 1154 C CA . LEU A 1 139 ? 1.607 8.275 -6.750 1.00 94.62 139 LEU A CA 1
ATOM 1155 C C . LEU A 1 139 ? 1.695 9.693 -7.324 1.00 94.62 139 LEU A C 1
ATOM 1157 O O . LEU A 1 139 ? 2.257 9.880 -8.402 1.00 94.62 139 LEU A O 1
ATOM 1161 N N . GLN A 1 140 ? 1.165 10.688 -6.613 1.00 94.62 140 GLN A N 1
ATOM 1162 C CA . GLN A 1 140 ? 1.205 12.084 -7.033 1.00 94.62 140 GLN A CA 1
ATOM 1163 C C . GLN A 1 140 ? 2.644 12.603 -7.144 1.00 94.62 140 GLN A C 1
ATOM 1165 O O . GLN A 1 140 ? 2.972 13.277 -8.119 1.00 94.62 140 GLN A O 1
ATOM 1170 N N . GLU A 1 141 ? 3.506 12.250 -6.190 1.00 91.62 141 GLU A N 1
ATOM 1171 C CA . GLU A 1 141 ? 4.930 12.595 -6.220 1.00 91.62 141 GLU A CA 1
ATOM 1172 C C . GLU A 1 141 ? 5.634 11.980 -7.442 1.00 91.62 141 GLU A C 1
ATOM 1174 O O . GLU A 1 141 ? 6.278 12.682 -8.220 1.00 91.62 141 GLU A O 1
ATOM 1179 N N . VAL A 1 142 ? 5.443 10.679 -7.674 1.00 89.94 142 VAL A N 1
ATOM 1180 C CA . VAL A 1 142 ? 6.093 9.934 -8.770 1.00 89.94 142 VAL A CA 1
ATOM 1181 C C . VAL A 1 142 ? 5.618 10.391 -10.147 1.00 89.94 142 VAL A C 1
ATOM 1183 O O . VAL A 1 142 ? 6.354 10.310 -11.131 1.00 89.94 142 VAL A O 1
ATOM 1186 N N . THR A 1 143 ? 4.372 10.852 -10.231 1.00 90.38 143 THR A N 1
ATOM 1187 C CA . THR A 1 143 ? 3.753 11.273 -11.489 1.00 90.38 143 THR A CA 1
ATOM 1188 C C . THR A 1 143 ? 3.878 12.769 -11.753 1.00 90.38 143 THR A C 1
ATOM 1190 O O . THR A 1 143 ? 3.391 13.244 -12.780 1.00 90.38 143 THR A O 1
ATOM 1193 N N . GLN A 1 144 ? 4.537 13.535 -10.882 1.00 89.00 144 GLN A N 1
ATOM 1194 C CA . GLN A 1 144 ? 4.655 14.976 -11.054 1.00 89.00 144 GLN A CA 1
ATOM 1195 C C . GLN A 1 144 ? 5.379 15.322 -12.369 1.00 89.00 144 GLN A C 1
ATOM 1197 O O . GLN A 1 144 ? 6.506 14.903 -12.619 1.00 89.00 144 GLN A O 1
ATOM 1202 N N . GLY A 1 145 ? 4.717 16.103 -13.230 1.00 84.81 145 GLY A N 1
ATOM 1203 C CA . GLY A 1 145 ? 5.270 16.515 -14.527 1.00 84.81 145 GLY A CA 1
ATOM 1204 C C . GLY A 1 145 ? 5.167 15.468 -15.644 1.00 84.81 145 GLY A C 1
ATOM 1205 O O . GLY A 1 145 ? 5.749 15.674 -16.708 1.00 84.81 145 GLY A O 1
ATOM 1206 N N . LEU A 1 146 ? 4.438 14.366 -15.430 1.00 87.31 146 LEU A N 1
ATOM 1207 C CA . LEU A 1 146 ? 4.137 13.385 -16.476 1.00 87.31 146 LEU A CA 1
ATOM 1208 C C . LEU A 1 146 ? 2.984 13.822 -17.392 1.00 87.31 146 LEU A C 1
ATOM 1210 O O . LEU A 1 146 ? 2.288 14.799 -17.123 1.00 87.31 146 LEU A O 1
ATOM 1214 N N . ASP A 1 147 ? 2.790 13.057 -18.469 1.00 89.81 147 ASP A N 1
ATOM 1215 C CA . ASP A 1 147 ? 1.763 13.258 -19.497 1.00 89.81 147 ASP A CA 1
ATOM 1216 C C . ASP A 1 147 ? 0.341 13.440 -18.924 1.00 89.81 147 ASP A C 1
ATOM 1218 O O . ASP A 1 147 ? -0.013 12.889 -17.879 1.00 89.81 147 ASP A O 1
ATOM 1222 N N . THR A 1 148 ? -0.494 14.175 -19.660 1.00 93.25 148 THR A N 1
ATOM 1223 C CA . THR A 1 148 ? -1.879 14.520 -19.300 1.00 93.25 148 THR A CA 1
ATOM 1224 C C . THR A 1 148 ? -2.714 13.266 -19.041 1.00 93.25 148 THR A C 1
ATOM 1226 O O . THR A 1 148 ? -3.490 13.237 -18.090 1.00 93.25 148 THR A O 1
ATOM 1229 N N . ASP A 1 149 ? -2.519 12.197 -19.817 1.00 93.88 149 ASP A N 1
ATOM 1230 C CA . ASP A 1 149 ? -3.239 10.933 -19.615 1.00 93.88 149 ASP A CA 1
ATOM 1231 C C . ASP A 1 149 ? -2.939 10.305 -18.244 1.00 93.88 149 ASP A C 1
ATOM 1233 O O . ASP A 1 149 ? -3.838 9.793 -17.574 1.00 93.88 149 ASP A O 1
ATOM 1237 N N . ILE A 1 150 ? -1.685 10.395 -17.786 1.00 94.06 150 ILE A N 1
ATOM 1238 C CA . ILE A 1 150 ? -1.285 9.911 -16.460 1.00 94.06 150 ILE A CA 1
ATOM 1239 C C . ILE A 1 150 ? -1.894 10.809 -15.379 1.00 94.06 150 ILE A C 1
ATOM 1241 O O . ILE A 1 150 ? -2.432 10.295 -14.401 1.00 94.06 150 ILE A O 1
ATOM 1245 N N . GLN A 1 151 ? -1.898 12.131 -15.573 1.00 94.38 151 GLN A N 1
ATOM 1246 C CA . GLN A 1 151 ? -2.561 13.054 -14.643 1.00 94.38 151 GLN A CA 1
ATOM 1247 C C . GLN A 1 151 ? -4.068 12.787 -14.532 1.00 94.38 151 GLN A C 1
ATOM 1249 O O . GLN A 1 151 ? -4.620 12.819 -13.433 1.00 94.38 151 GLN A O 1
ATOM 1254 N N . ASN A 1 152 ? -4.736 12.464 -15.642 1.00 96.19 152 ASN A N 1
ATOM 1255 C CA . ASN A 1 152 ? -6.153 12.097 -15.647 1.00 96.19 152 ASN A CA 1
ATOM 1256 C C . ASN A 1 152 ? -6.408 10.819 -14.836 1.00 96.19 152 ASN A C 1
ATOM 1258 O O . ASN A 1 152 ? -7.376 10.748 -14.081 1.00 96.19 152 ASN A O 1
ATOM 1262 N N . MET A 1 153 ? -5.517 9.829 -14.935 1.00 96.50 153 MET A N 1
ATOM 1263 C CA . MET A 1 153 ? -5.585 8.614 -14.121 1.00 96.50 153 MET A CA 1
ATOM 1264 C C . MET A 1 153 ? -5.381 8.910 -12.625 1.00 96.50 153 MET A C 1
ATOM 1266 O O . MET A 1 153 ? -6.127 8.396 -11.788 1.00 96.50 153 MET A O 1
ATOM 1270 N N . VAL A 1 154 ? -4.419 9.771 -12.272 1.00 97.06 154 VAL A N 1
ATOM 1271 C CA . VAL A 1 154 ? -4.208 10.212 -10.879 1.00 97.06 154 VAL A CA 1
ATOM 1272 C C . VAL A 1 154 ? -5.453 10.926 -10.354 1.00 97.06 154 VAL A C 1
ATOM 1274 O O . VAL A 1 154 ? -5.901 10.653 -9.239 1.00 97.06 154 VAL A O 1
ATOM 1277 N N . HIS A 1 155 ? -6.063 11.786 -11.175 1.00 97.19 155 HIS A N 1
ATOM 1278 C CA . HIS A 1 155 ? -7.320 12.447 -10.841 1.00 97.19 155 HIS A CA 1
ATOM 1279 C C . HIS A 1 155 ? -8.449 11.438 -10.595 1.00 97.19 155 HIS A C 1
ATOM 1281 O O . HIS A 1 155 ? -9.171 11.569 -9.610 1.00 97.19 155 HIS A O 1
ATOM 1287 N N . GLU A 1 156 ? -8.566 10.390 -11.415 1.00 97.94 156 GLU A N 1
ATOM 1288 C CA . GLU A 1 156 ? -9.544 9.320 -11.191 1.00 97.94 156 GLU A CA 1
ATOM 1289 C C . GLU A 1 156 ? -9.312 8.606 -9.847 1.00 97.94 156 GLU A C 1
ATOM 1291 O O . GLU A 1 156 ? -10.267 8.372 -9.100 1.00 97.94 156 GLU A O 1
ATOM 1296 N N . CYS A 1 157 ? -8.055 8.306 -9.496 1.00 98.00 157 CYS A N 1
ATOM 1297 C CA . CYS A 1 157 ? -7.710 7.732 -8.190 1.00 98.00 157 CYS A CA 1
ATOM 1298 C C . CYS A 1 157 ? -8.145 8.650 -7.039 1.00 98.00 157 CYS A C 1
ATOM 1300 O O . CYS A 1 157 ? -8.721 8.178 -6.056 1.00 98.00 157 CYS A O 1
ATOM 1302 N N . HIS A 1 158 ? -7.925 9.961 -7.182 1.00 98.12 158 HIS A N 1
ATOM 1303 C CA . HIS A 1 158 ? -8.355 10.960 -6.207 1.00 98.12 158 HIS A CA 1
ATOM 1304 C C . HIS A 1 158 ? -9.881 10.997 -6.059 1.00 98.12 158 HIS A C 1
ATOM 1306 O O . HIS A 1 158 ? -10.388 10.982 -4.939 1.00 98.12 158 HIS A O 1
ATOM 1312 N N . THR A 1 159 ? -10.627 10.984 -7.168 1.00 98.19 159 THR A N 1
ATOM 1313 C CA . THR A 1 159 ? -12.096 10.930 -7.145 1.00 98.19 159 THR A CA 1
ATOM 1314 C C . THR A 1 159 ? -12.590 9.692 -6.402 1.00 98.19 159 THR A C 1
ATOM 1316 O O . THR A 1 159 ? -13.431 9.814 -5.513 1.00 98.19 159 THR A O 1
ATOM 1319 N N . ILE A 1 160 ? -12.027 8.513 -6.698 1.00 98.00 160 ILE A N 1
ATOM 1320 C CA . ILE A 1 160 ? -12.365 7.266 -5.995 1.00 98.00 160 ILE A CA 1
ATOM 1321 C C . ILE A 1 160 ? -12.098 7.414 -4.493 1.00 98.00 160 ILE A C 1
ATOM 1323 O O . ILE A 1 160 ? -12.940 7.038 -3.680 1.00 98.00 160 ILE A O 1
ATOM 1327 N N . LEU A 1 161 ? -10.951 7.979 -4.108 1.00 97.81 161 LEU A N 1
ATOM 1328 C CA . LEU A 1 161 ? -10.593 8.170 -2.705 1.00 97.81 161 LEU A CA 1
ATOM 1329 C C . LEU A 1 161 ? -11.583 9.097 -1.983 1.00 97.81 161 LEU A C 1
ATOM 1331 O O . LEU A 1 161 ? -12.069 8.746 -0.908 1.00 97.81 161 LEU A O 1
ATOM 1335 N N . LEU A 1 162 ? -11.924 10.242 -2.581 1.00 97.94 162 LEU A N 1
ATOM 1336 C CA . LEU A 1 162 ? -12.875 11.202 -2.010 1.00 97.94 162 LEU A CA 1
ATOM 1337 C C . LEU A 1 162 ? -14.277 1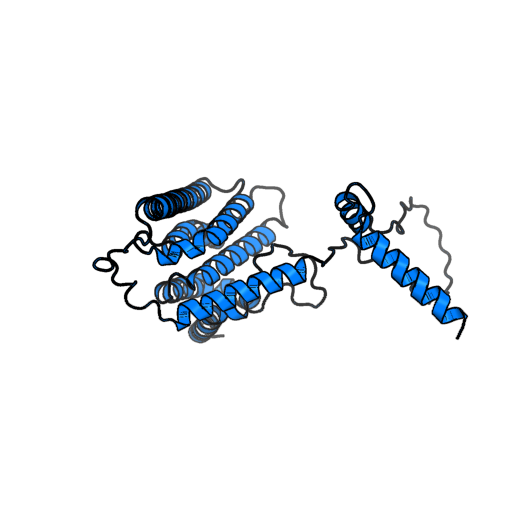0.609 -1.852 1.00 97.94 162 LEU A C 1
ATOM 1339 O O . LEU A 1 162 ? -14.896 10.779 -0.801 1.00 97.94 162 LEU A O 1
ATOM 1343 N N . GLU A 1 163 ? -14.762 9.867 -2.851 1.00 97.50 163 GLU A N 1
ATOM 1344 C CA . GLU A 1 163 ? -1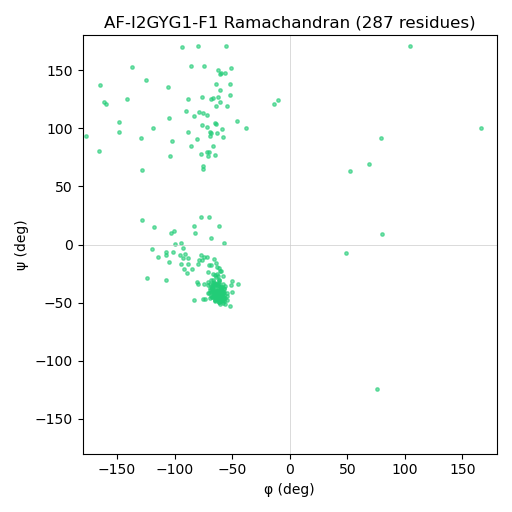6.043 9.161 -2.752 1.00 97.50 163 GLU A CA 1
ATOM 1345 C C . GLU A 1 163 ? -16.067 8.218 -1.543 1.00 97.50 163 GLU A C 1
ATOM 1347 O O . GLU A 1 163 ? -17.037 8.178 -0.787 1.00 97.50 163 GLU A O 1
ATOM 1352 N N . ARG A 1 164 ? -14.997 7.444 -1.346 1.00 97.00 164 ARG A N 1
ATOM 1353 C CA . ARG A 1 164 ? -14.921 6.445 -0.271 1.00 97.00 164 ARG A CA 1
ATOM 1354 C C . ARG A 1 164 ? -14.723 7.078 1.103 1.00 97.00 164 ARG A C 1
ATOM 1356 O O . ARG A 1 164 ? -15.280 6.574 2.076 1.00 97.00 164 ARG A O 1
ATOM 1363 N N . LEU A 1 165 ? -13.994 8.192 1.182 1.00 96.75 165 LEU A N 1
ATOM 1364 C CA . LEU A 1 165 ? -13.909 9.009 2.394 1.00 96.75 165 LEU A CA 1
ATOM 1365 C C . LEU A 1 165 ? -15.289 9.538 2.794 1.00 96.75 165 LEU A C 1
ATOM 1367 O O . LEU A 1 165 ? -15.671 9.378 3.949 1.00 96.75 165 LEU A O 1
ATOM 1371 N N . SER A 1 166 ? -16.065 10.059 1.838 1.00 97.25 166 SER A N 1
ATOM 1372 C CA . SER A 1 166 ? -17.437 10.513 2.100 1.00 97.25 166 SER A CA 1
ATOM 1373 C C . SER A 1 166 ? -18.309 9.386 2.654 1.00 97.25 166 SER A C 1
ATOM 1375 O O . SER A 1 166 ? -18.986 9.582 3.657 1.00 97.25 166 SER A O 1
ATOM 1377 N N . ILE A 1 167 ? -18.252 8.188 2.056 1.00 94.94 167 ILE A N 1
ATOM 1378 C CA . ILE A 1 167 ? -19.024 7.025 2.529 1.00 94.94 167 ILE A CA 1
ATOM 1379 C C . ILE A 1 167 ? -18.650 6.666 3.973 1.00 94.94 167 ILE A C 1
ATOM 1381 O O . ILE A 1 167 ? -19.533 6.459 4.804 1.00 94.94 167 ILE A O 1
ATOM 1385 N N . ARG A 1 168 ? -17.350 6.612 4.291 1.00 94.88 168 ARG A N 1
ATOM 1386 C CA . ARG A 1 168 ? -16.868 6.338 5.652 1.00 94.88 168 ARG A CA 1
ATOM 1387 C C . ARG A 1 168 ? -17.363 7.395 6.643 1.00 94.88 168 ARG A C 1
ATOM 1389 O O . ARG A 1 168 ? -17.825 7.051 7.727 1.00 94.88 168 ARG A O 1
ATOM 1396 N N . ASP A 1 169 ? -17.269 8.667 6.279 1.00 95.88 169 ASP A N 1
ATOM 1397 C CA . ASP A 1 169 ? -17.655 9.769 7.160 1.00 95.88 169 ASP A CA 1
ATOM 1398 C C . ASP A 1 169 ? -19.169 9.778 7.409 1.00 95.88 169 ASP A C 1
ATOM 1400 O O . ASP A 1 169 ? -19.616 10.004 8.534 1.00 95.88 169 ASP A O 1
ATOM 1404 N N . ASP A 1 170 ? -19.969 9.451 6.394 1.00 94.31 170 ASP A N 1
ATOM 1405 C CA . ASP A 1 170 ? -21.415 9.286 6.540 1.00 94.31 170 ASP A CA 1
ATOM 1406 C C . ASP A 1 170 ? -21.769 8.081 7.422 1.00 94.31 170 ASP A C 1
ATOM 1408 O O . ASP A 1 170 ? -22.720 8.147 8.204 1.00 94.31 170 ASP A O 1
ATOM 1412 N N . MET A 1 171 ? -20.987 6.999 7.366 1.00 91.94 171 MET A N 1
ATOM 1413 C CA . MET A 1 171 ? -21.137 5.875 8.293 1.00 91.94 171 MET A CA 1
ATOM 1414 C C . MET A 1 171 ? -20.830 6.264 9.739 1.00 91.94 171 MET A C 1
ATOM 1416 O O . MET A 1 171 ? -21.572 5.863 10.634 1.00 91.94 171 MET A O 1
ATOM 1420 N N . TYR A 1 172 ? -19.779 7.053 9.982 1.00 94.06 172 TYR A N 1
ATOM 1421 C CA . TYR A 1 172 ? -19.476 7.538 11.330 1.00 94.06 172 TYR A CA 1
ATOM 1422 C C . TYR A 1 172 ? -20.587 8.434 11.872 1.00 94.06 172 TYR A C 1
ATOM 1424 O O . TYR A 1 172 ? -21.024 8.229 13.000 1.00 94.06 172 TYR A O 1
ATOM 1432 N N . LYS A 1 173 ? -21.125 9.345 11.055 1.00 95.12 173 LYS A N 1
ATOM 1433 C CA . LYS A 1 173 ? -22.269 10.181 11.457 1.00 95.12 173 LYS A CA 1
ATOM 1434 C C . LYS A 1 173 ? -23.502 9.348 11.806 1.00 95.12 173 LYS A C 1
ATOM 1436 O O . LYS A 1 173 ? -24.159 9.629 12.802 1.00 95.12 173 LYS A O 1
ATOM 1441 N N . LYS A 1 174 ? -23.814 8.315 11.014 1.00 92.94 174 LYS A N 1
ATOM 1442 C CA . LYS A 1 174 ? -24.916 7.389 11.325 1.00 92.94 174 LYS A CA 1
ATOM 1443 C C . LYS A 1 174 ? -24.671 6.635 12.628 1.00 92.94 174 LYS A C 1
ATOM 1445 O O . LYS A 1 174 ? -25.585 6.503 13.429 1.00 92.94 174 LYS A O 1
ATOM 1450 N N . TYR A 1 175 ? -23.439 6.189 12.866 1.00 92.81 175 TYR A N 1
ATOM 1451 C CA . TYR A 1 175 ? -23.073 5.523 14.115 1.00 92.81 175 TYR A CA 1
ATOM 1452 C C . TYR A 1 175 ? -23.227 6.444 15.334 1.00 92.81 175 TYR A C 1
ATOM 1454 O O . TYR A 1 175 ? -23.726 6.020 16.372 1.00 92.81 175 TYR A O 1
ATOM 1462 N N . GLU A 1 176 ? -22.850 7.716 15.211 1.00 94.94 176 GLU A N 1
ATOM 1463 C CA . GLU A 1 176 ? -23.037 8.709 16.275 1.00 94.94 176 GLU A CA 1
ATOM 1464 C C . GLU A 1 176 ? -24.518 8.975 16.590 1.00 94.94 176 GLU A C 1
ATOM 1466 O O . GLU A 1 176 ? -24.856 9.235 17.744 1.00 94.94 176 GLU A O 1
ATOM 1471 N N . GLN A 1 177 ? -25.395 8.911 15.583 1.00 94.62 177 GLN A N 1
ATOM 1472 C CA . GLN A 1 177 ? -26.830 9.179 15.724 1.00 94.62 177 GLN A CA 1
ATOM 1473 C C . GLN A 1 177 ? -27.616 7.962 16.228 1.00 94.62 177 GLN A C 1
ATOM 1475 O O . GLN A 1 177 ? -28.404 8.084 17.166 1.00 94.62 177 GLN A O 1
ATOM 1480 N N . ASP A 1 178 ? -27.384 6.797 15.622 1.00 93.88 178 ASP A N 1
ATOM 1481 C CA . ASP A 1 178 ? -28.220 5.603 15.784 1.00 93.88 178 ASP A CA 1
ATOM 1482 C C . ASP A 1 178 ? -27.541 4.506 16.629 1.00 93.88 178 ASP A C 1
ATOM 1484 O O . ASP A 1 178 ? -28.168 3.509 16.998 1.00 93.88 178 ASP A O 1
ATOM 1488 N N . GLY A 1 179 ? -26.253 4.662 16.955 1.00 90.94 179 GLY A N 1
ATOM 1489 C CA . GLY A 1 179 ? -25.447 3.629 17.599 1.00 90.94 179 GLY A CA 1
ATOM 1490 C C . GLY A 1 179 ? -25.046 2.529 16.614 1.00 90.94 179 GLY A C 1
ATOM 1491 O O . GLY A 1 179 ? -24.412 2.788 15.595 1.00 90.94 179 GLY A O 1
ATOM 1492 N N . LEU A 1 180 ? -25.372 1.269 16.917 1.00 84.19 180 LEU A N 1
ATOM 1493 C CA . LEU A 1 180 ? -24.995 0.134 16.066 1.00 84.19 180 LEU A CA 1
ATOM 1494 C C . LEU A 1 180 ? -25.682 0.216 14.693 1.00 84.19 180 LEU A C 1
ATOM 1496 O O . LEU A 1 180 ? -26.858 -0.110 14.546 1.00 84.19 180 LEU A O 1
ATOM 1500 N N . VAL A 1 181 ? -24.913 0.593 13.670 1.00 78.81 181 VAL A N 1
ATOM 1501 C CA . VAL A 1 181 ? -25.376 0.638 12.280 1.00 78.81 181 VAL A CA 1
ATOM 1502 C C . VAL A 1 181 ? -25.530 -0.788 11.760 1.00 78.81 181 VAL A C 1
ATOM 1504 O O . VAL A 1 181 ? -24.546 -1.502 11.562 1.00 78.81 181 VAL A O 1
ATOM 1507 N N . THR A 1 182 ? -26.769 -1.213 11.524 1.00 75.50 182 THR A N 1
ATOM 1508 C CA . THR A 1 182 ? -27.041 -2.481 10.842 1.00 75.50 182 THR A CA 1
ATOM 1509 C C . THR A 1 182 ? -26.755 -2.287 9.356 1.00 75.50 182 THR A C 1
ATOM 1511 O O . THR A 1 182 ? -27.411 -1.494 8.686 1.00 75.50 182 THR A O 1
ATOM 1514 N N . ILE A 1 183 ? -25.725 -2.956 8.844 1.00 71.69 183 ILE A N 1
ATOM 1515 C CA . ILE A 1 183 ? -25.389 -2.910 7.420 1.00 71.69 183 ILE A CA 1
ATOM 1516 C C . ILE A 1 183 ? -26.274 -3.938 6.720 1.00 71.69 183 ILE A C 1
ATOM 1518 O O . ILE A 1 183 ? -26.089 -5.140 6.923 1.00 71.69 183 ILE A O 1
ATOM 1522 N N . ASP A 1 184 ? -27.228 -3.468 5.912 1.00 65.19 184 ASP A N 1
ATOM 1523 C CA . ASP A 1 184 ? -28.099 -4.326 5.104 1.00 65.19 184 ASP A CA 1
ATOM 1524 C C . ASP A 1 184 ? -27.247 -5.185 4.164 1.00 65.19 184 ASP A C 1
ATOM 1526 O O . ASP A 1 184 ? -26.764 -4.750 3.119 1.00 65.19 184 ASP A O 1
ATOM 1530 N N . THR A 1 185 ? -27.030 -6.432 4.570 1.00 58.34 185 THR A N 1
ATOM 1531 C CA . THR A 1 185 ? -26.126 -7.373 3.898 1.00 58.34 185 THR A CA 1
ATOM 1532 C C . THR A 1 185 ? -26.761 -7.954 2.629 1.00 58.34 185 THR A C 1
ATOM 1534 O O . THR A 1 185 ? -26.085 -8.593 1.833 1.00 58.34 185 THR A O 1
ATOM 1537 N N . GLN A 1 186 ? -28.055 -7.697 2.397 1.00 53.28 186 GLN A N 1
ATOM 1538 C CA . GLN A 1 186 ? -28.851 -8.361 1.360 1.00 53.28 186 GLN A CA 1
ATOM 1539 C C . GLN A 1 186 ? -28.457 -8.016 -0.085 1.00 53.28 186 GLN A C 1
ATOM 1541 O O . GLN A 1 186 ? -28.791 -8.774 -0.990 1.00 53.28 186 GLN A O 1
ATOM 1546 N N . ASN A 1 187 ? -27.721 -6.922 -0.315 1.00 51.50 187 ASN A N 1
ATOM 1547 C CA . ASN A 1 187 ? -27.232 -6.551 -1.651 1.00 51.50 187 ASN A CA 1
ATOM 1548 C C . ASN A 1 187 ? -25.721 -6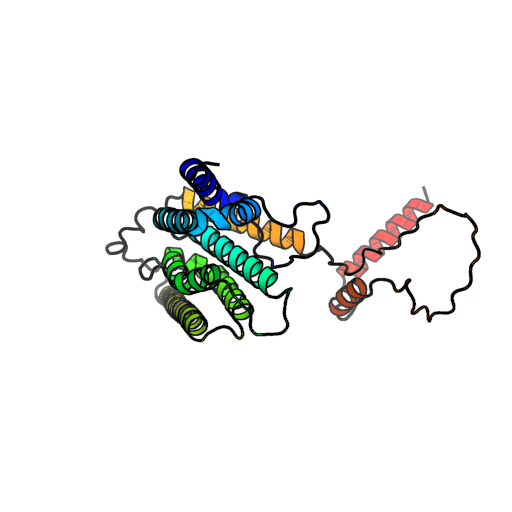.757 -1.840 1.00 51.50 187 ASN A C 1
ATOM 1550 O O . ASN A 1 187 ? -25.222 -6.628 -2.958 1.00 51.50 187 ASN A O 1
ATOM 1554 N N . SER A 1 188 ? -24.991 -7.113 -0.784 1.00 51.84 188 SER A N 1
ATOM 1555 C CA . SER A 1 188 ? -23.553 -7.362 -0.849 1.00 51.84 188 SER A CA 1
ATOM 1556 C C . SER A 1 188 ? -23.320 -8.871 -0.862 1.00 51.84 188 SER A C 1
ATOM 1558 O O . SER A 1 188 ? -23.097 -9.487 0.173 1.00 51.84 188 SER A O 1
ATOM 1560 N N . GLN A 1 189 ? -23.304 -9.474 -2.057 1.00 47.88 189 GLN A N 1
ATOM 1561 C CA . GLN A 1 189 ? -22.921 -10.885 -2.278 1.00 47.88 189 GLN A CA 1
ATOM 1562 C C . GLN A 1 189 ? -21.503 -11.248 -1.767 1.00 47.88 189 GLN A C 1
ATOM 1564 O O . GLN A 1 189 ? -21.055 -12.378 -1.938 1.00 47.88 189 GLN A O 1
ATOM 1569 N N . THR A 1 190 ? -20.770 -10.310 -1.161 1.00 48.94 190 THR A N 1
ATOM 1570 C CA . THR A 1 190 ? -19.381 -10.461 -0.709 1.00 48.94 190 THR A CA 1
ATOM 1571 C C . THR A 1 190 ? -19.169 -10.262 0.793 1.00 48.94 190 THR A C 1
ATOM 1573 O O . THR A 1 190 ? -18.041 -10.438 1.249 1.00 48.94 190 THR A O 1
ATOM 1576 N N . THR A 1 191 ? -20.191 -9.891 1.573 1.00 51.09 191 THR A N 1
ATOM 1577 C CA . THR A 1 191 ? -20.059 -9.703 3.035 1.00 51.09 191 THR A CA 1
ATOM 1578 C C . THR A 1 191 ? -20.589 -10.872 3.860 1.00 51.09 191 THR A C 1
ATOM 1580 O O . THR A 1 191 ? -20.370 -10.891 5.072 1.00 51.09 191 THR A O 1
ATOM 1583 N N . GLU A 1 192 ? -21.225 -11.865 3.233 1.00 49.44 192 GLU A N 1
ATOM 1584 C CA . GLU A 1 192 ? -21.542 -13.135 3.887 1.00 49.44 192 GLU A CA 1
ATOM 1585 C C . GLU A 1 192 ? -20.237 -13.902 4.146 1.00 49.44 192 GLU A C 1
ATOM 1587 O O . GLU A 1 192 ? -19.704 -14.602 3.292 1.00 49.44 192 GLU A O 1
ATOM 1592 N N . ASP A 1 193 ? -19.709 -13.687 5.348 1.00 57.09 193 ASP A N 1
ATOM 1593 C CA . ASP A 1 193 ? -18.514 -14.305 5.911 1.00 57.09 193 ASP A CA 1
ATOM 1594 C C . ASP A 1 193 ? -17.205 -13.863 5.230 1.00 57.09 193 ASP A C 1
ATOM 1596 O O . ASP A 1 193 ? -16.491 -14.643 4.593 1.00 57.09 193 ASP A O 1
ATOM 1600 N N . VAL A 1 194 ? -16.815 -12.589 5.430 1.00 64.69 194 VAL A N 1
ATOM 1601 C CA . VAL A 1 194 ? -15.374 -12.279 5.483 1.00 64.69 194 VAL A CA 1
ATOM 1602 C C . VAL A 1 194 ? -14.827 -13.143 6.607 1.00 64.69 194 VAL A C 1
ATOM 1604 O O . VAL A 1 194 ? -14.916 -12.773 7.778 1.00 64.69 194 VAL A O 1
ATOM 1607 N N . GLY A 1 195 ? -14.352 -14.333 6.235 1.00 79.62 195 GLY A N 1
ATOM 1608 C CA . GLY A 1 195 ? -14.050 -15.376 7.193 1.00 79.62 195 GLY A CA 1
ATOM 1609 C C . GLY A 1 195 ? -13.145 -14.811 8.271 1.00 79.62 195 GLY A C 1
ATOM 1610 O O . GLY A 1 195 ? -12.213 -14.061 7.975 1.00 79.62 195 GLY A O 1
ATOM 1611 N N . VAL A 1 196 ? -13.409 -15.169 9.525 1.00 86.75 196 VAL A N 1
ATOM 1612 C CA . VAL A 1 196 ? -12.634 -14.708 10.691 1.00 86.75 196 VAL A CA 1
ATOM 1613 C C . VAL A 1 196 ? -11.121 -14.793 10.433 1.00 86.75 196 VAL A C 1
ATOM 1615 O O . VAL A 1 196 ? -10.365 -13.920 10.846 1.00 86.75 196 VAL A O 1
ATOM 1618 N N . GLN A 1 197 ? -10.683 -15.793 9.662 1.00 88.31 197 GLN A N 1
ATOM 1619 C CA . GLN A 1 197 ? -9.302 -15.953 9.208 1.00 88.31 197 GLN A CA 1
ATOM 1620 C C . GLN A 1 197 ? -8.765 -14.781 8.371 1.00 88.31 197 GLN A C 1
ATOM 1622 O O . GLN A 1 197 ? -7.636 -14.364 8.594 1.00 88.31 197 GLN A O 1
ATOM 1627 N N . THR A 1 198 ? -9.541 -14.218 7.445 1.00 87.88 198 THR A N 1
ATOM 1628 C CA . THR A 1 198 ? -9.142 -13.046 6.649 1.00 87.88 198 THR A CA 1
ATOM 1629 C C . THR A 1 198 ? -8.991 -11.809 7.528 1.00 87.88 198 THR A C 1
ATOM 1631 O O . THR A 1 198 ? -8.013 -11.076 7.391 1.00 87.88 198 THR A O 1
ATOM 1634 N N . VAL A 1 199 ? -9.910 -11.596 8.474 1.00 90.06 199 VAL A N 1
ATOM 1635 C CA . VAL A 1 199 ? -9.816 -10.473 9.419 1.00 90.06 199 VAL A CA 1
ATOM 1636 C C . VAL A 1 199 ? -8.592 -10.630 10.321 1.00 90.06 199 VAL A C 1
ATOM 1638 O O . VAL A 1 199 ? -7.806 -9.695 10.447 1.00 90.06 199 VAL A O 1
ATOM 1641 N N . LEU A 1 200 ? -8.378 -11.817 10.897 1.00 91.44 200 LEU A N 1
ATOM 1642 C CA . LEU A 1 200 ? -7.206 -12.099 11.731 1.00 91.44 200 LEU A CA 1
ATOM 1643 C C . LEU A 1 200 ? -5.897 -11.971 10.945 1.00 91.44 200 LEU A C 1
ATOM 1645 O O . LEU A 1 200 ? -4.948 -11.368 11.441 1.00 91.44 200 LEU A O 1
ATOM 1649 N N . HIS A 1 201 ? -5.856 -12.473 9.709 1.00 90.62 201 HIS A N 1
ATOM 1650 C CA . HIS A 1 201 ? -4.715 -12.298 8.811 1.00 90.62 201 HIS A CA 1
ATOM 1651 C C . HIS A 1 201 ? -4.433 -10.815 8.557 1.00 90.62 201 HIS A C 1
ATOM 1653 O O . HIS A 1 201 ? -3.283 -10.386 8.623 1.00 90.62 201 HIS A O 1
ATOM 1659 N N . ARG A 1 202 ? -5.473 -10.003 8.331 1.00 90.75 202 ARG A N 1
ATOM 1660 C CA . ARG A 1 202 ? -5.315 -8.557 8.169 1.00 90.75 202 ARG A CA 1
ATOM 1661 C C . ARG A 1 202 ? -4.797 -7.886 9.441 1.00 90.75 202 ARG A C 1
ATOM 1663 O O . ARG A 1 202 ? -3.868 -7.088 9.357 1.00 90.75 202 ARG A O 1
ATOM 1670 N N . MET A 1 203 ? -5.341 -8.231 10.605 1.00 93.06 203 MET A N 1
ATOM 1671 C CA . MET A 1 203 ? -4.859 -7.708 11.886 1.00 93.06 203 MET A CA 1
ATOM 1672 C C . MET A 1 203 ? -3.377 -8.029 12.105 1.00 93.06 203 MET A C 1
ATOM 1674 O O . MET A 1 203 ? -2.631 -7.168 12.564 1.00 93.06 203 MET A O 1
ATOM 1678 N N . GLU A 1 204 ? -2.945 -9.243 11.763 1.00 91.56 204 GLU A N 1
ATOM 1679 C CA . GLU A 1 204 ? -1.541 -9.639 11.868 1.00 91.56 204 GLU A CA 1
ATOM 1680 C C . GLU A 1 204 ? -0.655 -8.880 10.872 1.00 91.56 204 GLU A C 1
ATOM 1682 O O . GLU A 1 204 ? 0.408 -8.390 11.245 1.00 91.56 204 GLU A O 1
ATOM 1687 N N . ASN A 1 205 ? -1.120 -8.682 9.636 1.00 88.06 205 ASN A N 1
ATOM 1688 C CA . ASN A 1 205 ? -0.399 -7.878 8.648 1.00 88.06 205 ASN A CA 1
ATOM 1689 C C . ASN A 1 205 ? -0.226 -6.422 9.099 1.00 88.06 205 ASN A C 1
ATOM 1691 O O . ASN A 1 205 ? 0.855 -5.855 8.937 1.00 88.06 205 ASN A O 1
ATOM 1695 N N . ASP A 1 206 ? -1.259 -5.815 9.686 1.00 88.75 206 ASP A N 1
ATOM 1696 C CA . ASP A 1 206 ? -1.180 -4.446 10.205 1.00 88.75 206 ASP A CA 1
ATOM 1697 C C . ASP A 1 206 ? -0.229 -4.361 11.414 1.00 88.75 206 ASP A C 1
ATOM 1699 O O . ASP A 1 206 ? 0.552 -3.409 11.521 1.00 88.75 206 ASP A O 1
ATOM 1703 N N . ARG A 1 207 ? -0.220 -5.381 12.289 1.00 91.25 207 ARG A N 1
ATOM 1704 C CA . ARG A 1 207 ? 0.742 -5.495 13.402 1.00 91.25 207 ARG A CA 1
ATOM 1705 C C . ARG A 1 207 ? 2.177 -5.586 12.906 1.00 91.25 207 ARG A C 1
ATOM 1707 O O . ARG A 1 207 ? 3.024 -4.833 13.387 1.00 91.25 207 ARG A O 1
ATOM 1714 N N . GLU A 1 208 ? 2.450 -6.472 11.952 1.00 87.00 208 GLU A N 1
ATOM 1715 C CA . GLU A 1 208 ? 3.798 -6.654 11.417 1.00 87.00 208 GLU A CA 1
ATOM 1716 C C . GLU A 1 208 ? 4.252 -5.396 10.661 1.00 87.00 208 GLU A C 1
ATOM 1718 O O . GLU A 1 208 ? 5.367 -4.928 10.884 1.00 87.00 208 GLU A O 1
ATOM 1723 N N . ARG A 1 209 ? 3.376 -4.752 9.873 1.00 83.75 209 ARG A N 1
ATOM 1724 C CA . ARG A 1 209 ? 3.682 -3.467 9.215 1.00 83.75 209 ARG A CA 1
ATOM 1725 C C . ARG A 1 209 ? 4.059 -2.384 10.227 1.00 83.75 209 ARG A C 1
ATOM 1727 O O . ARG A 1 209 ? 5.070 -1.704 10.054 1.00 83.75 209 ARG A O 1
ATOM 1734 N N . HIS A 1 210 ? 3.280 -2.233 11.299 1.00 85.50 210 HIS A N 1
ATOM 1735 C CA . HIS A 1 210 ? 3.576 -1.260 12.351 1.00 85.50 210 HIS A CA 1
ATOM 1736 C C . HIS A 1 210 ? 4.893 -1.579 13.071 1.00 85.50 210 HIS A C 1
ATOM 1738 O O . HIS A 1 210 ? 5.718 -0.688 13.275 1.00 85.50 210 HIS A O 1
ATOM 1744 N N . LYS A 1 211 ? 5.129 -2.852 13.409 1.00 87.25 211 LYS A N 1
ATOM 1745 C CA . LYS A 1 211 ? 6.380 -3.310 14.022 1.00 87.25 211 LYS A CA 1
ATOM 1746 C C . LYS A 1 211 ? 7.590 -2.973 13.146 1.00 87.25 211 LYS A C 1
ATOM 1748 O O . LYS A 1 211 ? 8.530 -2.360 13.641 1.00 87.25 211 LYS A O 1
ATOM 1753 N N . ARG A 1 212 ? 7.549 -3.282 11.846 1.00 80.69 212 ARG A N 1
ATOM 1754 C CA . ARG A 1 212 ? 8.637 -2.960 10.903 1.00 80.69 212 ARG A CA 1
ATOM 1755 C C . ARG A 1 212 ? 8.846 -1.461 10.725 1.00 80.69 212 ARG A C 1
ATOM 1757 O O . ARG A 1 212 ? 9.985 -1.007 10.696 1.00 80.69 212 ARG A O 1
ATOM 1764 N N . SER A 1 213 ? 7.768 -0.680 10.675 1.00 80.56 213 SER A N 1
ATOM 1765 C CA . SER A 1 213 ? 7.862 0.785 10.662 1.00 80.56 213 SER A CA 1
ATOM 1766 C C . SER A 1 213 ? 8.607 1.310 11.899 1.00 80.56 213 SER A C 1
ATOM 1768 O O . SER A 1 213 ? 9.497 2.150 11.777 1.00 80.56 213 SER A O 1
ATOM 1770 N N . LYS A 1 214 ? 8.332 0.750 13.085 1.00 85.06 214 LYS A N 1
ATOM 1771 C CA . LYS A 1 214 ? 9.060 1.080 14.320 1.00 85.06 214 LYS A CA 1
ATOM 1772 C C . LYS A 1 214 ? 10.515 0.614 14.312 1.00 85.06 214 LYS A C 1
ATOM 1774 O O . LYS A 1 214 ? 11.369 1.333 14.822 1.00 85.06 214 LYS A O 1
ATOM 1779 N N . GLU A 1 215 ? 10.812 -0.535 13.708 1.00 84.31 215 GLU A N 1
ATOM 1780 C CA . GLU A 1 215 ? 12.188 -1.016 13.513 1.00 84.31 215 GLU A CA 1
ATOM 1781 C C . GLU A 1 215 ? 13.014 -0.093 12.603 1.00 84.31 215 GLU A C 1
ATOM 1783 O O . GLU A 1 215 ? 14.225 -0.023 12.757 1.00 84.31 215 GLU A O 1
ATOM 1788 N N . GLN A 1 216 ? 12.389 0.639 11.679 1.00 79.25 216 GLN A N 1
ATOM 1789 C CA . GLN A 1 216 ? 13.098 1.586 10.810 1.00 79.25 216 GLN A CA 1
ATOM 1790 C C . GLN A 1 216 ? 13.220 2.990 11.406 1.00 79.25 216 GLN A C 1
ATOM 1792 O O . GLN A 1 216 ? 14.051 3.770 10.951 1.00 79.25 216 GLN A O 1
ATOM 1797 N N . GLN A 1 217 ? 12.427 3.318 12.429 1.00 82.31 217 GLN A N 1
ATOM 1798 C CA . GLN A 1 217 ? 12.355 4.672 12.984 1.00 82.31 217 GLN A CA 1
ATOM 1799 C C . GLN A 1 217 ? 13.686 5.156 13.593 1.00 82.31 217 GLN A C 1
ATOM 1801 O O . GLN A 1 217 ? 13.914 6.358 13.666 1.00 82.31 217 GLN A O 1
ATOM 1806 N N . TRP A 1 218 ? 14.553 4.241 14.029 1.00 82.38 218 TRP A N 1
ATOM 1807 C CA . TRP A 1 218 ? 15.857 4.557 14.625 1.00 82.38 218 TRP A CA 1
ATOM 1808 C C . TRP A 1 218 ? 17.032 4.418 13.644 1.00 82.38 218 TRP A C 1
ATOM 1810 O O . TRP A 1 218 ? 18.179 4.625 14.035 1.00 82.38 218 TRP A O 1
ATOM 1820 N N . VAL A 1 219 ? 16.777 4.040 12.386 1.00 80.06 219 VAL A N 1
ATOM 1821 C CA . VAL A 1 219 ? 17.834 3.885 11.381 1.00 80.06 219 VAL A CA 1
ATOM 1822 C C . VAL A 1 219 ? 18.228 5.258 10.845 1.00 80.06 219 VAL A C 1
ATOM 1824 O O . VAL A 1 219 ? 17.454 5.916 10.153 1.00 80.06 219 VAL A O 1
ATOM 1827 N N . GLU A 1 220 ? 19.462 5.664 11.128 1.00 76.88 220 GLU A N 1
ATOM 1828 C CA . GLU A 1 220 ? 20.025 6.913 10.624 1.00 76.88 220 GLU A CA 1
ATOM 1829 C C . GLU A 1 220 ? 20.725 6.703 9.280 1.00 76.88 220 GLU A C 1
ATOM 1831 O O . GLU A 1 220 ? 21.730 5.993 9.173 1.00 76.88 220 GLU A O 1
ATOM 1836 N N . ALA A 1 221 ? 20.181 7.324 8.234 1.00 69.19 221 ALA A N 1
ATOM 1837 C CA . ALA A 1 221 ? 20.787 7.325 6.914 1.00 69.19 221 ALA A CA 1
ATOM 1838 C C . ALA A 1 221 ? 21.971 8.292 6.878 1.00 69.19 221 ALA A C 1
ATOM 1840 O O . ALA A 1 221 ? 21.784 9.503 6.786 1.00 69.19 221 ALA A O 1
ATOM 1841 N N . ARG A 1 222 ? 23.178 7.732 6.932 1.00 70.50 222 ARG A N 1
ATOM 1842 C CA . ARG A 1 222 ? 24.426 8.478 6.767 1.00 70.50 222 ARG A CA 1
ATOM 1843 C C . ARG A 1 222 ? 24.785 8.534 5.290 1.00 70.50 222 ARG A C 1
ATOM 1845 O O . ARG A 1 222 ? 24.841 7.491 4.632 1.00 70.50 222 ARG A O 1
ATOM 1852 N N . ILE A 1 223 ? 24.984 9.740 4.762 1.00 68.25 223 ILE A N 1
ATOM 1853 C CA . ILE A 1 223 ? 25.356 9.939 3.349 1.00 68.25 223 ILE A CA 1
ATOM 1854 C C . ILE A 1 223 ? 26.782 9.425 3.127 1.00 68.25 223 ILE A C 1
ATOM 1856 O O . ILE A 1 223 ? 27.056 8.761 2.125 1.00 68.25 223 ILE A O 1
ATOM 1860 N N . ASP A 1 224 ? 27.645 9.636 4.119 1.00 66.50 224 ASP A N 1
ATOM 1861 C CA . ASP A 1 224 ? 29.012 9.146 4.134 1.00 66.50 224 ASP A CA 1
ATOM 1862 C C . ASP A 1 224 ? 29.151 7.964 5.098 1.00 66.50 224 ASP A C 1
ATOM 1864 O O . ASP A 1 224 ? 28.692 7.986 6.238 1.00 66.50 224 ASP A O 1
ATOM 1868 N N . ARG A 1 225 ? 29.854 6.906 4.674 1.00 62.94 225 ARG A N 1
ATOM 1869 C CA . ARG A 1 225 ? 30.161 5.737 5.529 1.00 62.94 225 ARG A CA 1
ATOM 1870 C C . ARG A 1 225 ? 31.139 6.051 6.673 1.00 62.94 225 ARG A C 1
ATOM 1872 O O . ARG A 1 225 ? 31.564 5.142 7.383 1.00 62.94 225 ARG A O 1
ATOM 1879 N N . ASN A 1 226 ? 31.505 7.314 6.860 1.00 56.53 226 ASN A N 1
ATOM 1880 C CA . ASN A 1 226 ? 32.483 7.741 7.845 1.00 56.53 226 ASN A CA 1
ATOM 1881 C C . ASN A 1 226 ? 31.829 7.959 9.210 1.00 56.53 226 ASN A C 1
ATOM 1883 O O . ASN A 1 226 ? 31.531 9.076 9.613 1.00 56.53 226 ASN A O 1
ATOM 1887 N N . VAL A 1 227 ? 31.701 6.876 9.977 1.00 61.38 227 VAL A N 1
ATOM 1888 C CA . VAL A 1 227 ? 31.424 6.928 11.429 1.00 61.38 227 VAL A CA 1
ATOM 1889 C C . VAL A 1 227 ? 32.728 7.138 12.233 1.00 61.38 227 VAL A C 1
ATOM 1891 O O . VAL A 1 227 ? 32.752 6.968 13.440 1.00 61.38 227 VAL A O 1
ATOM 1894 N N . LEU A 1 228 ? 33.813 7.568 11.573 1.00 51.59 228 LEU A N 1
ATOM 1895 C CA . LEU A 1 228 ? 35.233 7.321 11.876 1.00 51.59 228 LEU A CA 1
ATOM 1896 C C . LEU A 1 228 ? 35.711 5.928 11.424 1.00 51.59 228 LEU A C 1
ATOM 1898 O O . LEU A 1 228 ? 35.719 4.975 12.200 1.00 51.59 228 LEU A O 1
ATOM 1902 N N . GLU A 1 229 ? 36.244 5.828 10.200 1.00 46.06 229 GLU A N 1
ATOM 1903 C CA . GLU A 1 229 ? 37.306 4.851 9.925 1.00 46.06 229 GLU A CA 1
ATOM 1904 C C . GLU A 1 229 ? 38.560 5.266 10.713 1.00 46.06 229 GLU A C 1
ATOM 1906 O O . GLU A 1 229 ? 39.471 5.918 10.205 1.00 46.06 229 GLU A O 1
ATOM 1911 N N . THR A 1 230 ? 38.644 4.872 11.982 1.00 46.84 230 THR A N 1
ATOM 1912 C CA . THR A 1 230 ? 39.933 4.717 12.661 1.00 46.84 230 THR A CA 1
ATOM 1913 C C . THR A 1 230 ? 40.592 3.439 12.152 1.00 46.84 230 THR A C 1
ATOM 1915 O O . THR A 1 230 ? 40.766 2.461 12.874 1.00 46.84 230 THR A O 1
ATOM 1918 N N . SER A 1 231 ? 40.988 3.446 10.878 1.00 48.91 231 SER A N 1
ATOM 1919 C CA . SER A 1 231 ? 41.927 2.468 10.333 1.00 48.91 231 SER A CA 1
ATOM 1920 C C . SER A 1 231 ? 43.304 2.743 10.933 1.00 48.91 231 SER A C 1
ATOM 1922 O O . SER A 1 231 ? 44.184 3.359 10.333 1.00 48.91 231 SER A O 1
ATOM 1924 N N . SER A 1 232 ? 43.495 2.289 12.165 1.00 48.03 232 SER A N 1
ATOM 1925 C CA . SER A 1 232 ? 44.793 2.045 12.769 1.00 48.03 232 SER A CA 1
ATOM 1926 C C . SER A 1 232 ? 45.494 0.915 12.011 1.00 48.03 232 SER A C 1
ATOM 1928 O O . SER A 1 232 ? 45.504 -0.218 12.472 1.00 48.03 232 SER A O 1
ATOM 1930 N N . SER A 1 233 ? 46.048 1.205 10.824 1.00 46.69 233 SER A N 1
ATOM 1931 C CA . SER A 1 233 ? 47.232 0.554 10.215 1.00 46.69 233 SER A CA 1
ATOM 1932 C C . SER A 1 233 ? 47.385 0.892 8.722 1.00 46.69 233 SER A C 1
ATOM 1934 O O . SER A 1 233 ? 46.757 0.288 7.862 1.00 46.69 233 SER A O 1
ATOM 1936 N N . ASN A 1 234 ? 48.275 1.835 8.397 1.00 38.66 234 ASN A N 1
ATOM 1937 C CA . ASN A 1 234 ? 49.469 1.552 7.586 1.00 38.66 234 ASN A CA 1
ATOM 1938 C C . ASN A 1 234 ? 50.331 2.810 7.455 1.00 38.66 234 ASN A C 1
ATOM 1940 O O . ASN A 1 234 ? 50.181 3.649 6.570 1.00 38.66 234 ASN A O 1
ATOM 1944 N N . LEU A 1 235 ? 51.289 2.886 8.375 1.00 47.81 235 LEU A N 1
ATOM 1945 C CA . LEU A 1 235 ? 52.519 3.633 8.217 1.00 47.81 235 LEU A CA 1
ATOM 1946 C C . LEU A 1 235 ? 53.301 3.007 7.046 1.00 47.81 235 LEU A C 1
ATOM 1948 O O . LEU A 1 235 ? 54.001 2.016 7.226 1.00 47.81 235 LEU A O 1
ATOM 1952 N N . ALA A 1 236 ? 53.170 3.558 5.842 1.00 37.41 236 ALA A N 1
ATOM 1953 C CA . ALA A 1 236 ? 54.110 3.315 4.753 1.00 37.41 236 ALA A CA 1
ATOM 1954 C C . ALA A 1 236 ? 54.196 4.561 3.865 1.00 37.41 236 ALA A C 1
ATOM 1956 O O . ALA A 1 236 ? 53.373 4.810 2.992 1.00 37.41 236 ALA A O 1
ATOM 1957 N N . THR A 1 237 ? 55.222 5.353 4.161 1.00 45.66 237 THR A N 1
ATOM 1958 C CA . THR A 1 237 ? 55.929 6.278 3.270 1.00 45.66 237 THR A CA 1
ATOM 1959 C C . THR A 1 237 ? 55.656 6.096 1.775 1.00 45.66 237 THR A C 1
ATOM 1961 O O . THR A 1 237 ? 56.070 5.097 1.190 1.00 45.66 237 THR A O 1
ATOM 1964 N N . THR A 1 238 ? 55.142 7.132 1.113 1.00 37.41 238 THR A N 1
ATOM 19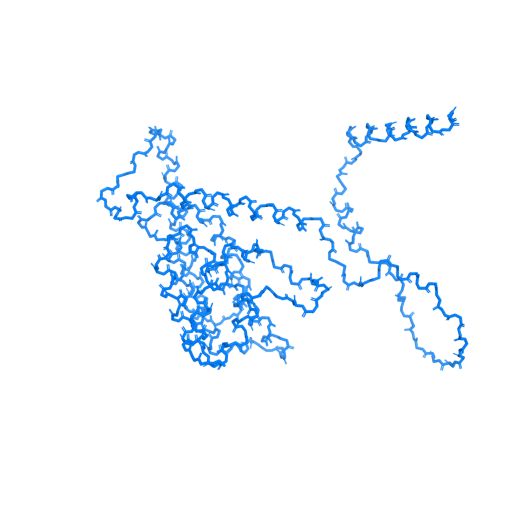65 C CA . THR A 1 238 ? 55.781 7.638 -0.112 1.00 37.41 238 THR A CA 1
ATOM 1966 C C . THR A 1 238 ? 55.357 9.071 -0.400 1.00 37.41 238 THR A C 1
ATOM 1968 O O . THR A 1 238 ? 54.187 9.413 -0.530 1.00 37.41 238 T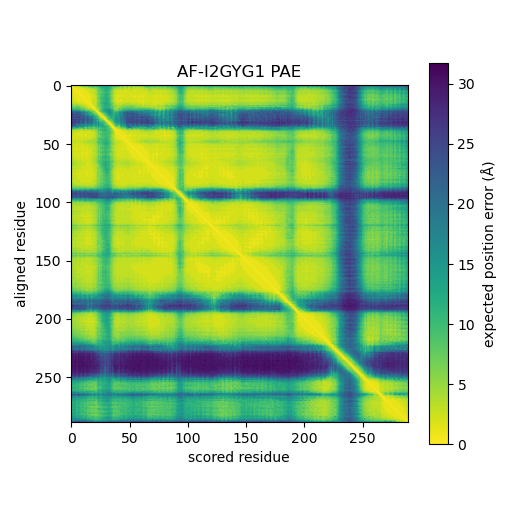HR A O 1
ATOM 1971 N N . SER A 1 239 ? 56.374 9.915 -0.448 1.00 45.91 239 SER A N 1
ATOM 1972 C CA . SER A 1 239 ? 56.360 11.319 -0.802 1.00 45.91 239 SER A CA 1
ATOM 1973 C C . SER A 1 239 ? 56.048 11.483 -2.288 1.00 45.91 239 SER A C 1
ATOM 1975 O O . SER A 1 239 ? 56.801 10.993 -3.125 1.00 45.91 239 SER A O 1
ATOM 1977 N N . SER A 1 240 ? 55.025 12.266 -2.621 1.00 38.16 240 SER A N 1
ATOM 1978 C CA . SER A 1 240 ? 55.002 13.013 -3.881 1.00 38.16 240 SER A CA 1
ATOM 1979 C C . SER A 1 240 ? 53.984 14.145 -3.816 1.00 38.16 240 SER A C 1
ATOM 1981 O O . SER A 1 240 ? 52.804 13.936 -3.557 1.00 38.16 240 SER A O 1
ATOM 1983 N N . ASN A 1 241 ? 54.504 15.350 -4.042 1.00 46.78 241 ASN A N 1
ATOM 1984 C CA . ASN A 1 241 ? 53.792 16.611 -4.169 1.00 46.78 241 ASN A CA 1
ATOM 1985 C C . ASN A 1 241 ? 52.651 16.538 -5.191 1.00 46.78 241 ASN A C 1
ATOM 1987 O O . ASN A 1 241 ? 52.890 16.261 -6.365 1.00 46.78 241 ASN A O 1
ATOM 1991 N N . SER A 1 242 ? 51.460 16.955 -4.772 1.00 40.66 242 SER A N 1
ATOM 1992 C CA . SER A 1 242 ? 50.464 17.550 -5.661 1.00 40.66 242 SER A CA 1
ATOM 1993 C C . SER A 1 242 ? 49.650 18.579 -4.884 1.00 40.66 242 SER A C 1
ATOM 1995 O O . SER A 1 242 ? 48.820 18.248 -4.040 1.00 40.66 242 SER A O 1
ATOM 1997 N N . THR A 1 243 ? 49.935 19.846 -5.159 1.00 46.34 243 THR A N 1
ATOM 1998 C CA . THR A 1 243 ? 49.195 21.019 -4.705 1.00 46.34 243 THR A CA 1
ATOM 1999 C C . THR A 1 243 ? 47.843 21.044 -5.418 1.00 46.34 243 THR A C 1
ATOM 2001 O O . THR A 1 243 ? 47.732 21.502 -6.551 1.00 46.34 243 THR A O 1
ATOM 2004 N N . SER A 1 244 ? 46.806 20.535 -4.762 1.00 42.41 244 SER A N 1
ATOM 2005 C CA . SER A 1 244 ? 45.410 20.768 -5.137 1.00 42.41 244 SER A CA 1
ATOM 2006 C C . SER A 1 244 ? 44.600 20.928 -3.859 1.00 42.41 244 SER A C 1
ATOM 2008 O O . SER A 1 244 ? 44.676 20.072 -2.982 1.00 42.41 244 SER A O 1
ATOM 2010 N N . SER A 1 245 ? 43.879 22.043 -3.762 1.00 45.09 245 SER A N 1
ATOM 2011 C CA . SER A 1 245 ? 43.012 22.458 -2.657 1.00 45.09 245 SER A CA 1
ATOM 2012 C C . SER A 1 245 ? 42.236 21.291 -2.037 1.00 45.09 245 SER A C 1
ATOM 2014 O O . SER A 1 245 ? 41.224 20.846 -2.578 1.00 45.09 245 SER A O 1
ATOM 2016 N N . SER A 1 246 ? 42.730 20.796 -0.904 1.00 40.97 246 SER A N 1
ATOM 2017 C CA . SER A 1 246 ? 42.052 19.823 -0.061 1.00 40.97 246 SER A CA 1
ATOM 2018 C C . SER A 1 246 ? 41.028 20.558 0.795 1.00 40.97 246 SER A C 1
ATOM 2020 O O . SER A 1 246 ? 41.345 21.046 1.876 1.00 40.97 246 SER A O 1
ATOM 2022 N N . THR A 1 247 ? 39.806 20.676 0.291 1.00 46.75 247 THR A N 1
ATOM 2023 C CA . THR A 1 247 ? 38.638 20.858 1.149 1.00 46.75 247 THR A CA 1
ATOM 2024 C C . THR A 1 247 ? 38.521 19.644 2.074 1.00 46.75 247 THR A C 1
ATOM 2026 O O . THR A 1 247 ? 38.695 18.503 1.639 1.00 46.75 247 THR A O 1
ATOM 2029 N N . ASP A 1 248 ? 38.312 19.921 3.357 1.00 48.84 248 ASP A N 1
ATOM 2030 C CA . ASP A 1 248 ? 38.332 18.994 4.487 1.00 48.84 248 ASP A CA 1
ATOM 2031 C C . ASP A 1 248 ? 37.554 17.690 4.239 1.00 48.84 248 ASP A C 1
ATOM 2033 O O . ASP A 1 248 ? 36.329 17.652 4.276 1.00 48.84 248 ASP A O 1
ATOM 2037 N N . LYS A 1 249 ? 38.274 16.580 4.033 1.00 54.44 249 LYS A N 1
ATOM 2038 C CA . LYS A 1 249 ? 37.705 15.222 3.894 1.00 54.44 249 LYS A CA 1
ATOM 2039 C C . LYS A 1 249 ? 37.400 14.528 5.232 1.00 54.44 249 LYS A C 1
ATOM 2041 O O . LYS A 1 249 ? 37.114 13.337 5.245 1.00 54.44 249 LYS A O 1
ATOM 2046 N N . ASN A 1 250 ? 37.470 15.263 6.341 1.00 55.41 250 ASN A N 1
ATOM 2047 C CA . ASN A 1 250 ? 37.286 14.738 7.698 1.00 55.41 250 ASN A CA 1
ATOM 2048 C C . ASN A 1 250 ? 36.082 15.359 8.424 1.00 55.41 250 ASN A C 1
ATOM 2050 O O . ASN A 1 250 ? 35.993 15.242 9.645 1.00 55.41 250 ASN A O 1
ATOM 2054 N N . ALA A 1 251 ? 35.179 16.040 7.712 1.00 60.38 251 ALA A N 1
ATOM 2055 C CA . ALA A 1 251 ? 33.942 16.509 8.321 1.00 60.38 251 ALA A CA 1
ATOM 2056 C C . ALA A 1 251 ? 33.117 15.288 8.760 1.00 60.38 251 ALA A C 1
ATOM 2058 O O . ALA A 1 251 ? 32.808 14.416 7.947 1.00 60.38 251 ALA A O 1
ATOM 2059 N N . ALA A 1 252 ? 32.839 15.189 10.061 1.00 66.81 252 ALA A N 1
ATOM 2060 C CA . ALA A 1 252 ? 31.896 14.209 10.579 1.00 66.81 252 ALA A CA 1
ATOM 2061 C C . ALA A 1 252 ? 30.519 14.477 9.961 1.00 66.81 252 ALA A C 1
ATOM 2063 O O . ALA A 1 252 ? 30.175 15.626 9.694 1.00 66.81 252 ALA A O 1
ATOM 2064 N N . ASP A 1 253 ? 29.745 13.421 9.728 1.00 72.31 253 ASP A N 1
ATOM 2065 C CA . ASP A 1 253 ? 28.390 13.551 9.200 1.00 72.31 253 ASP A CA 1
ATOM 2066 C C . ASP A 1 253 ? 27.503 14.311 10.209 1.00 72.31 253 ASP A C 1
ATOM 2068 O O . ASP A 1 253 ? 27.107 13.765 11.240 1.00 72.31 253 ASP A O 1
ATOM 2072 N N . GLU A 1 254 ? 27.224 15.590 9.930 1.00 81.12 254 GLU A N 1
ATOM 2073 C CA . GLU A 1 254 ? 26.405 16.465 10.784 1.00 81.12 254 GLU A CA 1
ATOM 2074 C C . GLU A 1 254 ? 24.913 16.089 10.752 1.00 81.12 254 GLU A C 1
ATOM 2076 O O . GLU A 1 254 ? 24.150 16.536 11.608 1.00 81.12 254 GLU A O 1
ATOM 2081 N N . THR A 1 255 ? 24.480 15.212 9.835 1.00 81.31 255 THR A N 1
ATOM 2082 C CA . THR A 1 255 ? 23.056 14.869 9.672 1.00 81.31 255 THR A CA 1
ATOM 2083 C C . THR A 1 255 ? 22.446 14.213 10.911 1.00 81.31 255 THR A C 1
ATOM 2085 O O . THR A 1 255 ? 21.282 14.462 11.232 1.00 81.31 255 THR A O 1
ATOM 2088 N N . GLU A 1 256 ? 23.219 13.397 11.631 1.00 81.44 256 GLU A N 1
ATOM 2089 C CA . GLU A 1 256 ? 22.787 12.792 12.895 1.00 81.44 256 GLU A CA 1
ATOM 2090 C C . GLU A 1 256 ? 22.614 13.868 13.974 1.00 81.44 256 GLU A C 1
ATOM 2092 O O . GLU A 1 256 ? 21.601 13.890 14.678 1.00 81.44 256 GLU A O 1
ATOM 2097 N N . PHE A 1 257 ? 23.568 14.798 14.072 1.00 85.44 257 PHE A N 1
ATOM 2098 C CA . PHE A 1 257 ? 23.509 15.891 15.038 1.00 85.44 257 PHE A CA 1
ATOM 2099 C C . PHE A 1 257 ? 22.305 16.798 14.781 1.00 85.44 257 PHE A C 1
ATOM 2101 O O . PHE A 1 257 ? 21.552 17.073 15.713 1.00 85.44 257 PHE A O 1
ATOM 2108 N N . ASP A 1 258 ? 22.070 17.201 13.533 1.00 85.94 258 ASP A N 1
ATOM 2109 C CA . ASP A 1 258 ? 20.947 18.065 13.166 1.00 85.94 258 ASP A CA 1
ATOM 2110 C C . ASP A 1 258 ? 19.596 17.438 13.518 1.00 85.94 258 ASP A C 1
ATOM 2112 O O . ASP A 1 258 ? 18.700 18.120 14.021 1.00 85.94 258 ASP A O 1
ATOM 2116 N N . LYS A 1 259 ? 19.443 16.124 13.318 1.00 84.31 259 LYS A N 1
ATOM 2117 C CA . LYS A 1 259 ? 18.226 15.400 13.711 1.00 84.31 259 LYS A CA 1
ATOM 2118 C C . LYS A 1 259 ? 18.056 15.341 15.220 1.00 84.31 259 LYS A C 1
ATOM 2120 O O . LYS A 1 259 ? 16.956 15.581 15.719 1.00 84.31 259 LYS A O 1
ATOM 2125 N N . VAL A 1 260 ? 19.123 15.028 15.957 1.00 87.25 260 VAL A N 1
ATOM 2126 C CA . VAL A 1 260 ? 19.093 15.033 17.426 1.00 87.25 260 VAL A CA 1
ATOM 2127 C C . VAL A 1 260 ? 18.757 16.431 17.940 1.00 87.25 260 VAL A C 1
ATOM 2129 O O . VAL A 1 260 ? 17.932 16.561 18.840 1.00 87.25 260 VAL A O 1
ATOM 2132 N N . TRP A 1 261 ? 19.329 17.472 17.337 1.00 89.81 261 TRP A N 1
ATOM 2133 C CA . TRP A 1 261 ? 19.096 18.864 17.701 1.00 89.81 261 TRP A CA 1
ATOM 2134 C C . TRP A 1 261 ? 17.667 19.318 17.395 1.00 89.81 261 TRP A C 1
ATOM 2136 O O . TRP A 1 261 ? 17.015 19.906 18.253 1.00 89.81 261 TRP A O 1
ATOM 2146 N N . ALA A 1 262 ? 17.134 18.986 16.217 1.00 88.62 262 ALA A N 1
ATOM 2147 C CA . ALA A 1 262 ? 15.744 19.270 15.859 1.00 88.62 262 ALA A CA 1
ATOM 2148 C C . ALA A 1 262 ? 14.741 18.573 16.797 1.00 88.62 262 ALA A C 1
ATOM 2150 O O . ALA A 1 262 ? 13.659 19.099 17.053 1.00 88.62 262 ALA A O 1
ATOM 2151 N N . ASN A 1 263 ? 15.115 17.405 17.330 1.00 86.12 263 ASN A N 1
ATOM 2152 C CA . ASN A 1 263 ? 14.309 16.631 18.273 1.00 86.12 263 ASN A CA 1
ATOM 2153 C C . ASN A 1 263 ? 14.582 16.969 19.745 1.00 86.12 263 ASN A C 1
ATOM 2155 O O . ASN A 1 263 ? 13.861 16.485 20.625 1.00 86.12 263 ASN A O 1
ATOM 2159 N N . ALA A 1 264 ? 15.602 17.777 20.039 1.00 84.44 264 ALA A N 1
ATOM 2160 C CA . ALA A 1 264 ? 15.883 18.237 21.384 1.00 84.44 264 ALA A CA 1
ATOM 2161 C C . ALA A 1 264 ? 14.756 19.193 21.796 1.00 84.44 264 ALA A C 1
ATOM 2163 O O . ALA A 1 264 ? 14.738 20.370 21.445 1.00 84.44 264 ALA A O 1
ATOM 2164 N N . GLY A 1 265 ? 13.759 18.656 22.504 1.00 80.06 265 GLY A N 1
ATOM 2165 C CA . GLY A 1 265 ? 12.666 19.446 23.059 1.00 80.06 265 GLY A CA 1
ATOM 2166 C C . GLY A 1 265 ? 13.174 20.582 23.954 1.00 80.06 265 GLY A C 1
ATOM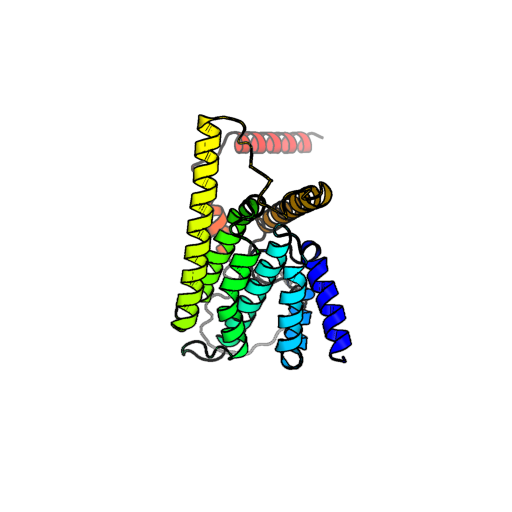 2167 O O . GLY A 1 265 ? 14.350 20.660 24.311 1.00 80.06 265 GLY A O 1
ATOM 2168 N N . SER A 1 266 ? 12.273 21.474 24.359 1.00 75.19 266 SER A N 1
ATOM 2169 C CA . SER A 1 266 ? 12.613 22.622 25.202 1.00 75.19 266 SER A CA 1
ATOM 2170 C C . SER A 1 266 ? 12.937 22.200 26.648 1.00 75.19 266 SER A C 1
ATOM 2172 O O . SER A 1 266 ? 12.101 22.334 27.541 1.00 75.19 266 SER A O 1
ATOM 2174 N N . GLY A 1 267 ? 14.152 21.700 26.881 1.00 84.75 267 GLY A N 1
ATOM 2175 C CA . GLY A 1 267 ? 14.725 21.461 28.207 1.00 84.75 267 GLY A CA 1
ATOM 2176 C C . GLY A 1 267 ? 14.774 20.002 28.669 1.00 84.75 267 GLY A C 1
ATOM 2177 O O . GLY A 1 267 ? 14.227 19.093 28.047 1.00 84.75 267 GLY A O 1
ATOM 2178 N N . VAL A 1 268 ? 15.464 19.797 29.794 1.00 86.56 268 VAL A N 1
ATOM 2179 C CA . VAL A 1 268 ? 15.607 18.493 30.454 1.00 86.56 268 VAL A CA 1
ATOM 2180 C C . VAL A 1 268 ? 14.314 18.152 31.195 1.00 86.56 268 VAL A C 1
ATOM 2182 O O . VAL A 1 268 ? 13.831 18.948 31.999 1.00 86.56 268 VAL A O 1
ATOM 2185 N N . ASN A 1 269 ? 13.749 16.970 30.945 1.00 91.81 269 ASN A N 1
ATOM 2186 C CA . ASN A 1 269 ? 12.518 16.516 31.591 1.00 91.81 269 ASN A CA 1
ATOM 2187 C C . ASN A 1 269 ? 12.781 15.662 32.848 1.00 91.81 269 ASN A C 1
ATOM 2189 O O . ASN A 1 269 ? 13.899 15.226 33.124 1.00 91.81 269 ASN A O 1
ATOM 2193 N N . GLN A 1 270 ? 11.718 15.389 33.612 1.00 93.50 270 GLN A N 1
ATOM 2194 C CA . GLN A 1 270 ? 11.802 14.616 34.856 1.00 93.50 270 GLN A CA 1
ATOM 2195 C C . GLN A 1 270 ? 12.373 13.204 34.649 1.00 93.50 270 GLN A C 1
ATOM 2197 O O . GLN A 1 270 ? 13.111 12.714 35.499 1.00 93.50 270 GLN A O 1
ATOM 2202 N N . VAL A 1 271 ? 12.057 12.550 33.527 1.00 93.44 271 VAL A N 1
ATOM 2203 C CA . VAL A 1 271 ? 12.559 11.201 33.218 1.00 93.44 271 VAL A CA 1
ATOM 2204 C C . VAL A 1 271 ? 14.075 11.231 33.032 1.00 93.44 271 VAL A C 1
ATOM 2206 O O . VAL A 1 271 ? 14.779 10.381 33.572 1.00 93.44 271 VAL A O 1
ATOM 2209 N N . GLN A 1 272 ? 14.587 12.246 32.334 1.00 93.44 272 GLN A N 1
ATOM 2210 C CA . GLN A 1 272 ? 16.020 12.454 32.145 1.00 93.44 272 GLN A CA 1
ATOM 2211 C C . GLN A 1 272 ? 16.727 12.755 33.472 1.00 93.44 272 GLN A C 1
ATOM 2213 O O . GLN A 1 272 ? 17.766 12.158 33.744 1.00 93.44 272 GLN A O 1
ATOM 2218 N N . LEU A 1 273 ? 16.149 13.600 34.336 1.00 94.75 273 LEU A N 1
ATOM 2219 C CA . LEU A 1 273 ? 16.706 13.877 35.669 1.00 94.75 273 LEU A CA 1
ATOM 2220 C C . LEU A 1 273 ? 16.799 12.612 36.535 1.00 94.75 273 LEU A C 1
ATOM 2222 O O . LEU A 1 273 ? 17.820 12.384 37.185 1.00 94.75 273 LEU A O 1
ATOM 2226 N N . VAL A 1 274 ? 15.762 11.768 36.520 1.00 97.00 274 VAL A N 1
ATOM 2227 C CA . VAL A 1 274 ? 15.762 10.491 37.251 1.00 97.00 274 VAL A CA 1
ATOM 2228 C C . VAL A 1 274 ? 16.838 9.552 36.708 1.00 97.00 274 VAL A C 1
ATOM 2230 O O . VAL A 1 274 ? 17.603 9.001 37.496 1.00 97.00 274 VAL A O 1
ATOM 2233 N N . ALA A 1 275 ? 16.948 9.413 35.384 1.00 96.62 275 ALA A N 1
ATOM 2234 C CA . ALA A 1 275 ? 17.974 8.577 34.764 1.00 96.62 275 ALA A CA 1
ATOM 2235 C C . ALA A 1 275 ? 19.395 9.052 35.124 1.00 96.62 275 ALA A C 1
ATOM 2237 O O . ALA A 1 275 ? 20.240 8.240 35.498 1.00 96.62 275 ALA A O 1
ATOM 2238 N N . MET A 1 276 ? 19.648 10.366 35.091 1.00 97.00 276 MET A N 1
ATOM 2239 C CA . MET A 1 276 ? 20.934 10.945 35.497 1.00 97.00 276 MET A CA 1
ATOM 2240 C C . MET A 1 276 ? 21.244 10.683 36.976 1.00 97.00 276 MET A C 1
ATOM 2242 O O . MET A 1 276 ? 22.367 10.306 37.307 1.00 97.00 276 MET A O 1
ATOM 2246 N N . SER A 1 277 ? 20.254 10.834 37.864 1.00 96.94 277 SER A N 1
ATOM 2247 C CA . SER A 1 277 ? 20.423 10.544 39.292 1.00 96.94 277 SER A CA 1
ATOM 2248 C C . SER A 1 277 ? 20.741 9.069 39.539 1.00 96.94 277 SER A C 1
ATOM 2250 O O . SER A 1 277 ? 21.638 8.772 40.320 1.00 96.94 277 SER A O 1
ATOM 2252 N N . GLN A 1 278 ? 20.043 8.148 38.868 1.00 97.69 278 GLN A N 1
ATOM 2253 C CA . GLN A 1 278 ? 20.276 6.706 39.002 1.00 97.69 278 GLN A CA 1
ATOM 2254 C C . GLN A 1 278 ? 21.673 6.308 38.519 1.00 97.69 278 GLN A C 1
ATOM 2256 O O . GLN A 1 278 ? 22.365 5.559 39.203 1.00 97.69 278 GLN A O 1
ATOM 2261 N N . LEU A 1 279 ? 22.116 6.847 37.379 1.00 97.44 279 LEU A N 1
ATOM 2262 C CA . LEU A 1 279 ? 23.473 6.618 36.876 1.00 97.44 279 LEU A CA 1
ATOM 2263 C C . LEU A 1 279 ? 24.536 7.145 37.845 1.00 97.44 279 LEU A C 1
ATOM 2265 O O . LEU A 1 279 ? 25.543 6.475 38.065 1.00 97.44 279 LEU A O 1
ATOM 2269 N N . SER A 1 280 ? 24.299 8.308 38.460 1.00 97.12 280 SER A N 1
ATOM 2270 C CA . SER A 1 280 ? 25.192 8.849 39.488 1.00 97.12 280 SER A CA 1
ATOM 2271 C C . SER A 1 280 ? 25.284 7.928 40.704 1.00 97.12 280 SER A C 1
ATOM 2273 O O . SER A 1 280 ? 26.387 7.700 41.191 1.00 97.12 280 SER A O 1
ATOM 2275 N N . THR A 1 281 ? 24.158 7.386 41.179 1.00 97.44 281 THR A N 1
ATOM 2276 C CA . THR A 1 281 ? 24.132 6.440 42.307 1.00 97.44 281 THR A CA 1
ATOM 2277 C C . THR A 1 281 ? 24.902 5.159 41.985 1.00 97.44 281 THR A C 1
ATOM 2279 O O . THR A 1 281 ? 25.742 4.734 42.774 1.00 97.44 281 THR A O 1
ATOM 2282 N N . ILE A 1 282 ? 24.690 4.586 40.796 1.00 97.50 282 ILE A N 1
ATOM 2283 C CA . ILE A 1 282 ? 25.416 3.387 40.347 1.00 97.50 282 ILE A CA 1
ATOM 2284 C C . ILE A 1 282 ? 26.928 3.649 40.314 1.00 97.50 282 ILE A C 1
ATOM 2286 O O . ILE A 1 282 ? 27.716 2.807 40.748 1.00 97.50 282 ILE A O 1
ATOM 2290 N N . ALA A 1 283 ? 27.348 4.819 39.825 1.00 96.88 283 ALA A N 1
ATOM 2291 C CA . ALA A 1 283 ? 28.759 5.185 39.758 1.00 96.88 283 ALA A CA 1
ATOM 2292 C C . ALA A 1 283 ? 29.396 5.336 41.150 1.00 96.88 283 ALA A C 1
ATOM 2294 O O . ALA A 1 283 ? 30.527 4.896 41.342 1.00 96.88 283 ALA A O 1
ATOM 2295 N N . THR A 1 284 ? 28.683 5.921 42.121 1.00 96.69 284 THR A N 1
ATOM 2296 C CA . THR A 1 284 ? 29.186 6.059 43.498 1.00 96.69 284 THR A CA 1
ATOM 2297 C C . THR A 1 284 ? 29.290 4.713 44.204 1.00 96.69 284 THR A C 1
ATOM 2299 O O . THR A 1 284 ? 30.326 4.419 44.789 1.00 96.69 284 THR A O 1
ATOM 2302 N N . GLU A 1 285 ? 28.271 3.860 44.081 1.00 96.88 285 GLU A N 1
ATOM 2303 C CA . GLU A 1 285 ? 28.277 2.524 44.690 1.00 96.88 285 GLU A CA 1
ATOM 2304 C C . GLU A 1 285 ? 29.382 1.634 44.098 1.00 96.88 285 GLU A C 1
ATOM 2306 O O . GLU A 1 285 ? 29.999 0.853 44.816 1.00 96.88 285 GLU A O 1
ATOM 2311 N N . SER A 1 286 ? 29.692 1.795 42.806 1.00 95.31 286 SER A N 1
ATOM 2312 C CA . SER A 1 286 ? 30.760 1.040 42.132 1.00 95.31 286 SER A CA 1
ATOM 2313 C C . SER A 1 286 ? 32.178 1.422 42.578 1.00 95.31 286 SER A C 1
ATOM 2315 O O . SER A 1 286 ? 33.110 0.677 42.296 1.00 95.31 286 SER A O 1
ATOM 2317 N N . LEU A 1 287 ? 32.373 2.582 43.217 1.00 93.31 287 LEU A N 1
ATOM 2318 C CA . LEU A 1 287 ? 33.679 3.027 43.728 1.00 93.31 287 LEU A CA 1
ATOM 2319 C C . LEU A 1 287 ? 33.922 2.615 45.185 1.00 93.31 287 LEU A C 1
ATOM 2321 O O . LEU A 1 287 ? 35.069 2.605 45.630 1.00 93.31 287 LEU A O 1
ATOM 2325 N N . GLU A 1 288 ? 32.855 2.322 45.928 1.00 89.00 288 GLU A N 1
ATOM 2326 C CA . GLU A 1 288 ? 32.914 1.959 47.348 1.00 89.00 288 GLU A CA 1
ATOM 2327 C C . GLU A 1 288 ? 33.004 0.439 47.587 1.00 89.00 288 GLU A C 1
ATOM 2329 O O . GLU A 1 288 ? 33.284 0.025 48.715 1.00 89.00 288 GLU A O 1
ATOM 2334 N N . GLY A 1 289 ? 32.787 -0.382 46.551 1.00 71.75 289 GLY A N 1
ATOM 2335 C CA . GLY A 1 289 ? 32.901 -1.850 46.583 1.00 71.75 289 GLY A CA 1
ATOM 2336 C C . GLY A 1 289 ? 34.207 -2.374 46.003 1.00 71.75 289 GLY A C 1
ATOM 2337 O O . GLY A 1 289 ? 34.777 -3.303 46.620 1.00 71.75 289 GLY A O 1
#

Mean predicted aligned error: 10.57 Å

Solvent-accessible surface area (backbone atoms only — not comparable to full-atom values): 17856 Å² total; per-residue (Å²): 131,54,72,68,58,51,47,56,52,48,51,53,46,63,75,41,31,79,80,69,64,59,74,88,70,86,70,85,70,76,68,90,66,100,56,89,58,55,71,70,55,51,54,46,71,73,43,42,89,83,40,41,71,61,49,52,52,49,49,54,58,49,49,73,73,44,56,40,79,61,30,47,52,57,54,54,50,52,50,53,51,50,51,53,56,52,57,66,46,53,76,78,55,102,57,81,72,76,67,50,70,68,58,52,54,54,49,62,48,44,37,59,54,47,47,56,29,49,41,92,78,39,75,76,20,58,78,43,46,72,59,52,50,56,52,46,58,52,48,52,62,75,47,63,91,56,59,68,69,51,52,52,30,52,50,49,40,50,51,55,50,52,56,51,50,50,54,52,53,53,50,52,54,46,31,75,73,71,44,83,73,81,73,80,59,89,82,32,96,72,65,83,68,70,44,69,65,59,56,52,52,50,54,49,48,54,50,52,34,52,52,50,54,58,68,50,70,76,63,79,88,63,94,60,92,54,88,69,81,77,73,88,77,79,95,70,93,78,93,76,94,74,98,65,91,76,72,77,90,75,72,66,71,57,67,62,54,53,51,52,56,76,62,55,60,100,68,90,49,71,69,55,53,50,53,53,51,52,52,52,50,54,56,56,57,66,72,77,110

Secondary structure (DSSP, 8-state):
--HHHHHHHHHHHHHTGGGT------------SS--S-HHHHHHHHHHHHHHHHHHHHHHHHHHHS-HHHHHHHHHHHHHHHHHHHHHHHTS-SSS----HHHHHHHHTHHHHHHHHS-TT-SGGGGGHHHHHHHHHHHHHHTTT--HHHHHHHHHHHHHHHHHHHHHHHHHHHHHHHSS----GGG-TT-TT--HHHHHHHHHHHHHHHHHHHHHTT----SSS-S---------------------TT---THHHHHHHHH--SS--HHHHHHHHHHHHHHHHHHH-

Foldseek 3Di:
DDLVVLLVVLLVCLVCLLVFVLDLDPCCFDPPDPDSDTPNLVSCVVCCVPHVVVSVVSLVVNLVVDDLLSLLSSLSVLLVNLLVQQVVQPPPDPDDRPRPVSSVVSLLCSLVSLCSNQPPLDLVSLVCLVVLVVSLVSLCVSCPRHDPSSVVSSVSSVVSSVSSVVVVVVVVVCCVVPPDDDDPCPPPPRPPPPDPVVVVSSVVSVVSSVVVVVVCPPDDRFPDPPPPPPPPDDDDDDDDDDDDDDDDPPDDRCSVVVVVVVVPPDDDDPVNVVVVVVVVVVVVVVVVD

Sequence (289 aa):
MDSLEVRLQFIQILKNLSKTLYTITPSYQTQSTNNKYDEPIIFFLKNQSQYYEDLEQCLFDIINKMNPLDRINIVVYYLILMEILVSNSNSNTYTLPNITNQVKEMFLKFSKLYRMILPKDDIVSLSNLPIAKELYDRLQEVTQGLDTDIQNMVHECHTILLERLSIRDDMYKKYEQDGLVTIDTQNSQTTEDVGVQTVLHRMENDRERHKRSKEQQWVEARIDRNVLETSSSNLATTSSNSTSSSTDKNAADETEFDKVWANAGSGVNQVQLVAMSQLSTIATESLEG

Organism: Henningerozyma blattae (strain ATCC 34711 / CBS 6284 / DSM 70876 / NBRC 10599 / NRRL Y-10934 / UCD 77-7) (NCBI:txid1071380)

Nearest PDB structures (foldseek):
  7jv7-assembly1_C  TM=7.638E-01  e=6.584E-11  Saccharomyces cerevisiae
  7lic-assembly1_A  TM=2.531E-01  e=9.193E+00  Machilis hrabei